Protein AF-A0A534NUF9-F1 (afdb_monomer)

Radius of gyration: 23.6 Å; Cα contacts (8 Å, |Δi|>4): 186; chains: 1; bounding box: 79×42×55 Å

pLDDT: mean 70.04, std 28.51, range [23.56, 98.0]

Sequence (213 aa):
MEDTREHKKTDGLLEGEARRRFMRAVLADLRALEQMLEAGAFERGVVRIGAEQELFLVDRAYHPAPGALKILERIDDPHFTTELGLFNLEANADPQPLVGKGLSKMEEQLALLFDKVRRTAAELDMHAVLAGILPTIGKSDLGMHRSDLPTTTIWPSSSWRRCWRQGPTRPCCSAGGSGRRRASPSSNRPATSARPGTICGIRSPASPSAAAG

Nearest PDB structures (foldseek):
  7v4k-assembly1_E  TM=6.556E-01  e=1.408E-01  Camellia sinensis
  5zlp-assemb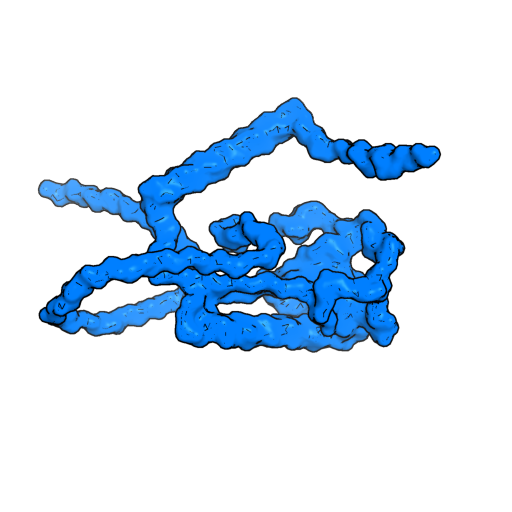ly1_D  TM=5.116E-01  e=1.242E-01  Helicobacter pylori 26695
  1v4g-assembly1_D  TM=6.080E-01  e=7.697E-01  Escherichia coli

Solvent-accessible surface area (backbone atoms only — not comparable to full-atom values): 13823 Å² total; per-residue (Å²): 134,82,75,92,57,74,87,68,75,70,94,74,73,68,54,76,67,60,32,53,52,51,52,51,51,56,54,49,54,52,51,51,50,51,51,37,57,76,69,55,33,63,81,76,96,71,61,65,45,64,52,77,47,64,33,38,31,18,36,93,84,58,37,77,29,78,45,32,66,65,44,49,71,70,63,71,50,91,46,53,47,70,49,70,46,38,23,24,38,34,41,49,46,70,73,27,48,72,54,92,62,21,66,60,53,45,51,55,48,45,52,52,52,50,52,51,49,37,55,52,27,47,79,69,68,29,41,63,43,84,53,96,68,65,89,63,66,50,76,82,71,70,39,70,84,54,40,74,61,58,77,70,71,76,64,78,59,93,81,53,78,87,63,80,93,72,78,86,89,72,92,89,77,80,86,81,80,87,78,90,73,88,85,84,89,85,84,90,80,83,88,76,84,81,79,90,83,79,79,78,71,68,61,74,79,83,76,82,77,80,85,78,135

Secondary structure (DSSP, 8-state):
---TTGGG-------HHHHHHHHHHHHHHHHHHHHHHHTT-S--S--EE--EEEEEEE-TTSPBP--HHHHHHHH--TTEEE-SSTTEEEEEPPPEESSTTHHHHHHHHHHHHHHHHHHHHHHTT-EEE--SS-TT--GGGGSGGG----TTTS---TTTTTS----SS--------------------PPPPPPS--SS-PPPPPPP-----

Structure (mmCIF, N/CA/C/O backbone):
data_AF-A0A534NUF9-F1
#
_entry.id   AF-A0A534NUF9-F1
#
loop_
_atom_site.group_PDB
_atom_site.id
_atom_site.type_symbol
_atom_site.label_atom_id
_atom_site.label_alt_id
_atom_site.label_comp_id
_atom_site.label_asym_id
_atom_site.label_entity_id
_atom_site.label_seq_id
_atom_site.pdbx_PDB_ins_code
_atom_site.Cartn_x
_atom_site.Cartn_y
_atom_site.Cartn_z
_atom_site.occupancy
_atom_site.B_iso_or_equiv
_atom_site.auth_seq_id
_atom_site.auth_comp_id
_atom_site.auth_asym_id
_atom_site.auth_atom_id
_atom_site.pdbx_PDB_model_num
ATOM 1 N N . MET A 1 1 ? 43.040 -5.708 8.051 1.00 44.47 1 MET A N 1
ATOM 2 C CA . MET A 1 1 ? 41.576 -5.892 8.081 1.00 44.47 1 MET A CA 1
ATOM 3 C C . MET A 1 1 ? 41.006 -4.489 8.127 1.00 44.47 1 MET A C 1
ATOM 5 O O . MET A 1 1 ? 41.054 -3.860 9.173 1.00 44.47 1 MET A O 1
ATOM 9 N N . GLU A 1 2 ? 40.713 -3.938 6.954 1.00 48.09 2 GLU A N 1
ATOM 10 C CA . GLU A 1 2 ? 40.340 -2.530 6.779 1.00 48.09 2 GLU A CA 1
ATOM 11 C C . GLU A 1 2 ? 38.954 -2.284 7.389 1.00 48.09 2 GLU A C 1
ATOM 13 O O . GLU A 1 2 ? 38.044 -3.096 7.219 1.00 48.09 2 GLU A O 1
ATOM 18 N N . ASP A 1 3 ? 38.822 -1.214 8.171 1.00 47.94 3 ASP A N 1
ATOM 19 C CA . ASP A 1 3 ? 37.625 -0.913 8.952 1.00 47.94 3 ASP A CA 1
ATOM 20 C C . ASP A 1 3 ? 36.472 -0.468 8.032 1.00 47.94 3 ASP A C 1
ATOM 22 O O . ASP A 1 3 ? 36.389 0.678 7.597 1.00 47.94 3 ASP A O 1
ATOM 26 N N . THR A 1 4 ? 35.541 -1.380 7.743 1.00 57.00 4 THR A N 1
ATOM 27 C CA . THR A 1 4 ? 34.275 -1.155 7.006 1.00 57.00 4 THR A CA 1
ATOM 28 C C . THR A 1 4 ? 33.285 -0.193 7.704 1.00 57.00 4 THR A C 1
ATOM 30 O O . THR A 1 4 ? 32.075 -0.261 7.494 1.00 57.00 4 THR A O 1
ATOM 33 N N . ARG A 1 5 ? 33.752 0.694 8.591 1.00 57.38 5 ARG A N 1
ATOM 34 C CA . ARG A 1 5 ? 32.923 1.681 9.308 1.00 57.38 5 ARG A CA 1
ATOM 35 C C . ARG A 1 5 ? 33.123 3.122 8.851 1.00 57.38 5 ARG A C 1
ATOM 37 O O . ARG A 1 5 ? 32.313 3.965 9.228 1.00 57.38 5 ARG A O 1
ATOM 44 N N . GLU A 1 6 ? 34.109 3.407 8.002 1.00 53.59 6 GLU A N 1
ATOM 45 C CA . GLU A 1 6 ? 34.361 4.759 7.464 1.00 53.59 6 GLU A CA 1
ATOM 46 C C . GLU A 1 6 ? 33.136 5.352 6.729 1.00 53.59 6 GLU A C 1
ATOM 48 O O . GLU A 1 6 ? 32.865 6.546 6.810 1.00 53.59 6 GLU A O 1
ATOM 53 N N . HIS A 1 7 ? 32.299 4.516 6.109 1.00 57.88 7 HIS A N 1
ATOM 54 C CA . HIS A 1 7 ? 31.074 4.928 5.398 1.00 57.88 7 HIS A CA 1
ATOM 55 C C . HIS A 1 7 ? 29.891 5.273 6.327 1.00 57.88 7 HIS A C 1
ATOM 57 O O . HIS A 1 7 ? 28.789 5.544 5.857 1.00 57.88 7 HIS A O 1
ATOM 63 N N . LYS A 1 8 ? 30.091 5.253 7.653 1.00 50.75 8 LYS A N 1
ATOM 64 C CA . LYS A 1 8 ? 29.054 5.524 8.661 1.00 50.75 8 LYS A CA 1
ATOM 65 C C . LYS A 1 8 ? 29.141 6.923 9.282 1.00 50.75 8 LYS A C 1
ATOM 67 O O . LYS A 1 8 ? 28.524 7.161 10.320 1.00 50.75 8 LYS A O 1
ATOM 72 N N . LYS A 1 9 ? 29.870 7.860 8.665 1.00 45.81 9 LYS A N 1
ATOM 73 C CA . LYS A 1 9 ? 29.708 9.291 8.964 1.00 45.81 9 LYS A CA 1
ATOM 74 C C . LYS A 1 9 ? 28.397 9.774 8.351 1.00 45.81 9 LYS A C 1
ATOM 76 O O . LYS A 1 9 ? 28.304 10.024 7.158 1.00 45.81 9 LYS A O 1
ATOM 81 N N . THR A 1 10 ? 27.360 9.842 9.176 1.00 53.72 10 THR A N 1
ATOM 82 C CA . THR A 1 10 ? 26.069 10.417 8.797 1.00 53.72 10 THR A CA 1
ATOM 83 C C . THR A 1 10 ? 26.064 11.910 9.115 1.00 53.72 10 THR A C 1
ATOM 85 O O . THR A 1 10 ? 26.024 12.272 10.291 1.00 53.72 10 THR A O 1
ATOM 88 N N . ASP A 1 11 ? 25.999 12.766 8.095 1.00 56.09 11 ASP A N 1
ATOM 89 C CA . ASP A 1 11 ? 25.845 14.233 8.208 1.00 56.09 11 ASP A CA 1
ATOM 90 C C . ASP A 1 11 ? 24.437 14.671 8.690 1.00 56.09 11 ASP A C 1
ATOM 92 O O . ASP A 1 11 ? 23.998 15.800 8.488 1.00 56.09 11 ASP A O 1
ATOM 96 N N . GLY A 1 12 ? 23.687 13.763 9.320 1.00 56.12 12 GLY A N 1
ATOM 97 C CA . GLY A 1 12 ? 22.269 13.919 9.658 1.00 56.12 12 GLY A CA 1
ATOM 98 C C . GLY A 1 12 ? 21.982 14.335 11.101 1.00 56.12 12 GLY A C 1
ATOM 99 O O . GLY A 1 12 ? 20.845 14.197 11.555 1.00 56.12 12 GLY A O 1
ATOM 100 N N . LEU A 1 13 ? 22.978 14.790 11.864 1.00 64.38 13 LEU A N 1
ATOM 101 C CA . LEU A 1 13 ? 22.732 15.260 13.225 1.00 64.38 13 LEU A CA 1
ATOM 102 C C . LEU A 1 13 ? 22.110 16.657 13.168 1.00 64.38 13 LEU A C 1
ATOM 104 O O . LEU A 1 13 ? 22.755 17.635 12.811 1.00 64.38 13 LEU A O 1
ATOM 108 N N . LEU A 1 14 ? 20.831 16.758 13.535 1.00 72.69 14 LEU A N 1
ATOM 109 C CA . LEU A 1 14 ? 20.217 18.055 13.798 1.00 72.69 14 LEU A CA 1
ATOM 110 C C . LEU A 1 14 ? 20.960 18.700 14.974 1.00 72.69 14 LEU A C 1
ATOM 112 O O . LEU A 1 14 ? 20.997 18.139 16.072 1.00 72.69 14 LEU A O 1
ATOM 116 N N . GLU A 1 15 ? 21.518 19.887 14.760 1.00 83.38 15 GLU A N 1
ATOM 117 C CA . GLU A 1 15 ? 22.260 20.632 15.778 1.00 83.38 15 GLU A CA 1
ATOM 118 C C . GLU A 1 15 ? 21.530 21.911 16.207 1.00 83.38 15 GLU A C 1
ATOM 120 O O . GLU A 1 15 ? 20.552 22.351 15.593 1.00 83.38 15 GLU A O 1
ATOM 125 N N . GLY A 1 16 ? 21.981 22.489 17.323 1.00 86.69 16 GLY A N 1
ATOM 126 C CA . GLY A 1 16 ? 21.571 23.815 17.779 1.00 86.69 16 GLY A CA 1
ATOM 127 C C . GLY A 1 16 ? 20.055 24.033 17.831 1.00 86.69 16 GLY A C 1
ATOM 128 O O . GLY A 1 16 ? 19.323 23.357 18.559 1.00 86.69 16 GLY A O 1
ATOM 129 N N . GLU A 1 17 ? 19.581 25.039 17.098 1.00 88.25 17 GLU A N 1
ATOM 130 C CA . GLU A 1 17 ? 18.174 25.441 17.084 1.00 88.25 17 GLU A CA 1
ATOM 131 C C . GLU A 1 17 ? 17.261 24.396 16.431 1.00 88.25 17 GLU A C 1
ATOM 133 O O . GLU A 1 17 ? 16.184 24.115 16.965 1.00 88.25 17 GLU A O 1
ATOM 138 N N . ALA A 1 18 ? 17.704 23.772 15.335 1.00 87.12 18 ALA A N 1
ATOM 139 C CA . ALA A 1 18 ? 16.939 22.749 14.629 1.00 87.12 18 ALA A CA 1
ATOM 140 C C . ALA A 1 18 ? 16.652 21.554 15.548 1.00 87.12 18 ALA A C 1
ATOM 142 O O . ALA A 1 18 ? 15.505 21.107 15.643 1.00 87.12 18 ALA A O 1
ATOM 143 N N . ARG A 1 19 ? 17.658 21.122 16.322 1.00 88.44 19 ARG A N 1
ATOM 144 C CA . ARG A 1 19 ? 17.488 20.087 17.351 1.00 88.44 19 ARG A CA 1
ATOM 145 C C . ARG A 1 19 ? 16.486 20.502 18.417 1.00 88.44 19 ARG A C 1
ATOM 147 O O . ARG A 1 19 ? 15.597 19.730 18.759 1.00 88.44 19 ARG A O 1
ATOM 154 N N . ARG A 1 20 ? 16.599 21.726 18.943 1.00 89.12 20 ARG A N 1
ATOM 155 C CA . ARG A 1 20 ? 15.672 22.231 19.970 1.00 89.12 20 ARG A CA 1
ATOM 156 C C . ARG A 1 20 ? 14.235 22.296 19.454 1.00 89.12 20 ARG A C 1
ATOM 158 O O . ARG A 1 20 ? 13.319 21.935 20.187 1.00 89.12 20 ARG A O 1
ATOM 165 N N . ARG A 1 21 ? 14.025 22.731 18.208 1.00 92.12 21 ARG A N 1
ATOM 166 C CA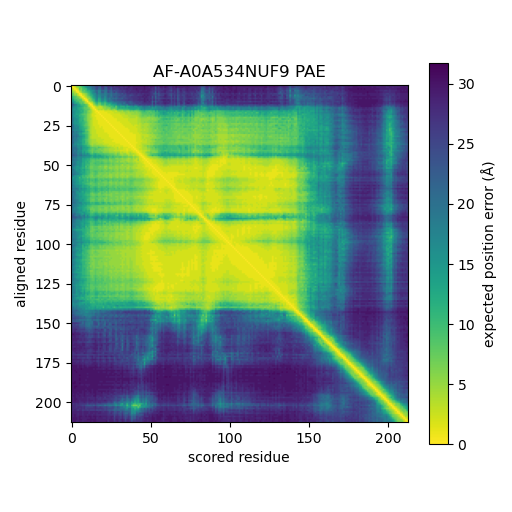 . ARG A 1 21 ? 12.700 22.772 17.572 1.00 92.12 21 ARG A CA 1
ATOM 167 C C . ARG A 1 21 ? 12.119 21.371 17.404 1.00 92.12 21 ARG A C 1
ATOM 169 O O . ARG A 1 21 ? 10.973 21.164 17.787 1.00 92.12 21 ARG A O 1
ATOM 176 N N . PHE A 1 22 ? 12.918 20.425 16.910 1.00 90.00 22 PHE A N 1
ATOM 177 C CA . PHE A 1 22 ? 12.524 19.021 16.799 1.00 90.00 22 PHE A CA 1
ATOM 178 C C . PHE A 1 22 ? 12.118 18.443 18.161 1.00 90.00 22 PHE A C 1
ATOM 180 O O . PHE A 1 22 ? 11.016 17.928 18.309 1.00 90.00 22 PHE A O 1
ATOM 187 N N . MET A 1 23 ? 12.952 18.626 19.188 1.00 93.25 23 MET A N 1
ATOM 188 C CA . MET A 1 23 ? 12.653 18.142 20.538 1.00 93.25 23 MET A CA 1
ATOM 189 C C . MET A 1 23 ? 11.378 18.762 21.120 1.00 93.25 23 MET A C 1
ATOM 191 O O . MET A 1 23 ? 10.607 18.065 21.773 1.00 93.25 23 MET A O 1
ATOM 195 N N . ARG A 1 24 ? 11.119 20.055 20.875 1.00 93.56 24 ARG A N 1
ATOM 196 C CA . ARG A 1 24 ? 9.862 20.695 21.296 1.00 93.56 24 ARG A CA 1
ATOM 197 C C . ARG A 1 24 ? 8.643 20.081 20.611 1.00 93.56 24 ARG A C 1
ATOM 199 O O . ARG A 1 24 ? 7.649 19.870 21.293 1.00 93.56 24 ARG A O 1
ATOM 206 N N . ALA A 1 25 ? 8.722 19.796 19.311 1.00 94.81 25 ALA A N 1
ATOM 207 C CA . ALA A 1 25 ? 7.634 19.150 18.577 1.00 94.81 25 ALA A CA 1
ATOM 208 C C . ALA A 1 25 ? 7.346 17.749 19.137 1.00 94.81 25 ALA A C 1
ATOM 210 O O . ALA A 1 25 ? 6.212 17.465 19.500 1.00 94.81 25 ALA A O 1
ATOM 211 N N . VAL A 1 26 ? 8.389 16.937 19.352 1.00 95.81 26 VAL A N 1
ATOM 212 C CA . VAL A 1 26 ? 8.252 15.601 19.959 1.00 95.81 26 VAL A CA 1
ATOM 213 C C . VAL A 1 26 ? 7.586 15.672 21.336 1.00 95.81 26 VAL A C 1
ATOM 215 O O . VAL A 1 26 ? 6.668 14.910 21.626 1.00 95.81 26 VAL A O 1
ATOM 218 N N . LEU A 1 27 ? 8.013 16.600 22.199 1.00 96.50 27 LEU A N 1
ATOM 219 C CA . LEU A 1 27 ? 7.405 16.765 23.524 1.00 96.50 27 LEU A CA 1
ATOM 220 C C . LEU A 1 27 ? 5.953 17.255 23.450 1.00 96.50 27 LEU A C 1
ATOM 222 O O . LEU A 1 27 ? 5.143 16.878 24.296 1.00 96.50 27 LEU A O 1
ATOM 226 N N . ALA A 1 28 ? 5.615 18.090 22.466 1.00 95.81 28 ALA A N 1
ATOM 227 C CA . ALA A 1 28 ? 4.242 18.525 22.240 1.00 95.81 28 ALA A CA 1
ATOM 228 C C . ALA A 1 28 ? 3.349 17.353 21.804 1.00 95.81 28 ALA A C 1
ATOM 230 O O . ALA A 1 28 ? 2.259 17.197 22.352 1.00 95.81 28 ALA A O 1
ATOM 231 N N . ASP A 1 29 ? 3.837 16.493 20.907 1.00 96.12 29 ASP A N 1
ATOM 232 C CA . ASP A 1 29 ? 3.115 15.299 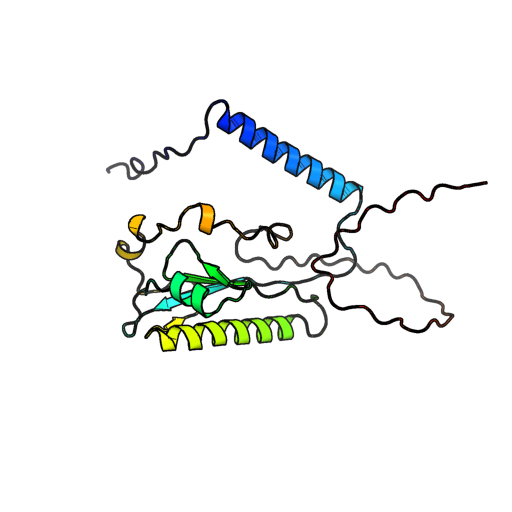20.457 1.00 96.12 29 ASP A CA 1
ATOM 233 C C . ASP A 1 29 ? 2.860 14.323 21.614 1.00 96.12 29 ASP A C 1
ATOM 235 O O . ASP A 1 29 ? 1.757 13.792 21.749 1.00 96.12 29 ASP A O 1
ATOM 239 N N . LEU A 1 30 ? 3.842 14.136 22.504 1.00 96.94 30 LEU A N 1
ATOM 240 C CA . LEU A 1 30 ? 3.681 13.297 23.697 1.00 96.94 30 LEU A CA 1
ATOM 241 C C . LEU A 1 30 ? 2.629 13.851 24.665 1.00 96.94 30 LEU A C 1
ATOM 243 O O . LEU A 1 30 ? 1.805 13.090 25.166 1.00 96.94 30 LEU A O 1
ATOM 247 N N . ARG A 1 31 ? 2.612 15.168 24.893 1.00 96.44 31 ARG A N 1
ATOM 248 C CA . ARG A 1 31 ? 1.587 15.811 25.734 1.00 96.44 31 ARG A CA 1
ATOM 249 C C . ARG A 1 31 ? 0.195 15.695 25.121 1.00 96.44 31 ARG A C 1
ATOM 251 O O . ARG A 1 31 ? -0.770 15.454 25.837 1.00 96.44 31 ARG A O 1
ATOM 258 N N . ALA A 1 32 ? 0.081 15.846 23.803 1.00 95.94 32 ALA A N 1
ATOM 259 C CA . ALA A 1 32 ? -1.185 15.644 23.107 1.00 95.94 32 ALA A CA 1
ATOM 260 C C . ALA A 1 32 ? -1.669 14.191 23.244 1.00 95.94 32 ALA A C 1
ATOM 262 O O . ALA A 1 32 ? -2.852 13.957 23.490 1.00 95.94 32 ALA A O 1
ATOM 263 N N . LEU A 1 33 ? -0.759 13.216 23.138 1.00 95.81 33 LEU A N 1
ATOM 264 C CA . LEU A 1 33 ? -1.077 11.804 23.345 1.00 95.81 33 LEU A CA 1
ATOM 265 C C . LEU A 1 33 ? -1.558 11.528 24.777 1.00 95.81 33 LEU A C 1
ATOM 267 O O . LEU A 1 33 ? -2.577 10.862 24.947 1.00 95.81 33 LEU A O 1
ATOM 271 N N . GLU A 1 34 ? -0.871 12.063 25.787 1.00 96.62 34 GLU A N 1
ATOM 272 C CA . GLU A 1 34 ? -1.266 11.962 27.200 1.00 96.62 34 GLU A CA 1
ATOM 273 C C . GLU A 1 34 ? -2.683 12.507 27.425 1.00 96.62 34 GLU A C 1
ATOM 275 O O . GLU A 1 34 ? -3.553 11.787 27.915 1.00 96.62 34 GLU A O 1
ATOM 280 N N . GLN A 1 35 ? -2.970 13.715 26.932 1.00 96.62 35 GLN A N 1
ATOM 281 C CA . GLN A 1 35 ? -4.306 14.316 27.016 1.00 96.62 35 GLN A CA 1
ATOM 282 C C . GLN A 1 35 ? -5.380 13.469 26.321 1.00 96.62 35 GLN A C 1
ATOM 284 O O . GLN A 1 35 ? -6.490 13.325 26.830 1.00 96.62 35 GLN A O 1
ATOM 289 N N . MET A 1 36 ? -5.074 12.884 25.158 1.00 95.62 36 MET A N 1
ATOM 290 C CA . MET A 1 36 ? -6.007 12.005 24.447 1.00 95.62 36 MET A CA 1
ATOM 291 C C . MET A 1 36 ? -6.299 10.713 25.222 1.00 95.62 36 MET A C 1
ATOM 293 O O . MET A 1 36 ? -7.427 10.211 25.165 1.00 95.62 36 MET A O 1
ATOM 297 N N . LEU A 1 37 ? -5.307 10.170 25.935 1.00 94.44 37 LEU A N 1
ATOM 298 C CA . LEU A 1 37 ? -5.477 8.996 26.792 1.00 94.44 37 LEU A CA 1
ATOM 299 C C . LEU A 1 37 ? -6.352 9.326 28.005 1.00 94.44 37 LEU A C 1
ATOM 301 O O . LEU A 1 37 ? -7.330 8.618 28.247 1.00 94.44 37 LEU A O 1
ATOM 305 N N . GLU A 1 38 ? -6.058 10.422 28.708 1.00 95.19 38 GLU A N 1
ATOM 306 C CA . GLU A 1 38 ? -6.825 10.885 29.873 1.00 95.19 38 GLU A CA 1
ATOM 307 C C . GLU A 1 38 ? -8.274 11.233 29.514 1.00 95.19 38 GLU A C 1
ATOM 309 O O . GLU A 1 38 ? -9.210 10.827 30.202 1.00 95.19 38 GLU A O 1
ATOM 314 N N . ALA A 1 39 ? -8.482 11.910 28.381 1.00 94.88 39 ALA A N 1
ATOM 315 C CA . ALA A 1 39 ? -9.812 12.234 27.868 1.00 94.88 39 ALA A CA 1
ATOM 316 C C . ALA A 1 39 ? -10.563 11.008 27.317 1.00 94.88 39 ALA A C 1
ATOM 318 O O . ALA A 1 39 ? -11.720 11.115 26.901 1.00 94.88 39 ALA A O 1
ATOM 319 N N . GLY A 1 40 ? -9.916 9.839 27.259 1.00 90.88 40 GLY A N 1
ATOM 320 C CA . GLY A 1 40 ? -10.491 8.631 26.686 1.00 90.88 40 GLY A CA 1
ATOM 321 C C . GLY A 1 40 ? -10.916 8.819 25.229 1.00 90.88 40 GLY A C 1
ATOM 322 O O . GLY A 1 40 ? -11.925 8.232 24.827 1.00 90.88 40 GLY A O 1
ATOM 323 N N . ALA A 1 41 ? -10.170 9.622 24.462 1.00 90.88 41 ALA A N 1
ATOM 324 C CA . ALA A 1 41 ? -10.491 10.030 23.094 1.00 90.88 41 ALA A CA 1
ATOM 325 C C . ALA A 1 41 ? -10.430 8.874 22.077 1.00 90.88 41 ALA A C 1
ATOM 327 O O . ALA A 1 41 ? -10.968 8.991 20.975 1.00 90.88 41 ALA A O 1
ATOM 328 N N . PHE A 1 42 ? -9.799 7.757 22.452 1.00 87.75 42 PHE A N 1
ATOM 329 C CA . PHE A 1 42 ? -9.722 6.539 21.652 1.00 87.75 42 PHE A CA 1
ATOM 330 C C . PHE A 1 42 ? -10.988 5.687 21.783 1.00 87.75 42 PHE A C 1
ATOM 332 O O . PHE A 1 42 ? -11.517 5.477 22.881 1.00 87.75 42 PHE A O 1
ATOM 339 N N . GLU A 1 43 ? -11.450 5.161 20.650 1.00 85.50 43 GLU A N 1
ATOM 340 C CA . GLU A 1 43 ? -12.565 4.221 20.585 1.00 85.50 43 GLU A CA 1
ATOM 341 C C . GLU A 1 43 ? -12.271 2.955 21.408 1.00 85.50 43 GLU A C 1
ATOM 343 O O . GLU A 1 43 ? -11.142 2.468 21.471 1.00 85.50 43 GLU A O 1
ATOM 348 N N . ARG A 1 44 ? -13.305 2.418 22.061 1.00 86.56 44 ARG A N 1
ATOM 349 C CA . ARG A 1 44 ? -13.231 1.213 22.895 1.00 86.56 44 ARG A CA 1
ATOM 350 C C . ARG A 1 44 ? -14.283 0.208 22.440 1.00 86.56 44 ARG A C 1
ATOM 352 O O . ARG A 1 44 ? -15.360 0.597 22.003 1.00 86.56 44 ARG A O 1
ATOM 359 N N . GLY A 1 45 ? -13.982 -1.081 22.589 1.00 86.94 45 GLY A N 1
ATOM 360 C CA . GLY A 1 45 ? -14.933 -2.176 22.352 1.00 86.94 45 GLY A CA 1
ATOM 361 C C . GLY A 1 45 ? -14.968 -2.734 20.927 1.00 86.94 45 GLY A C 1
ATOM 362 O O . GLY A 1 45 ? -15.595 -3.768 20.717 1.00 86.94 45 GLY A O 1
ATOM 363 N N . VAL A 1 46 ? -14.269 -2.118 19.969 1.00 87.44 46 VAL A N 1
ATOM 364 C CA . VAL A 1 46 ? -14.115 -2.651 18.608 1.00 87.44 46 VAL A CA 1
ATOM 365 C C . VAL A 1 46 ? -12.632 -2.779 18.288 1.00 87.44 46 VAL A C 1
ATOM 367 O O . VAL A 1 46 ? -11.915 -1.783 18.231 1.00 87.44 46 VAL A O 1
ATOM 370 N N . VAL A 1 47 ? -12.177 -4.010 18.071 1.00 91.75 47 VAL A N 1
ATOM 371 C CA . VAL A 1 47 ? -10.831 -4.282 17.556 1.00 91.75 47 VAL A CA 1
ATOM 372 C C . VAL A 1 47 ? -10.903 -4.247 16.035 1.00 91.75 47 VAL A C 1
ATOM 374 O O . VAL A 1 47 ? -11.803 -4.851 15.450 1.00 91.75 47 VAL A O 1
ATOM 377 N N . ARG A 1 48 ? -9.981 -3.531 15.392 1.00 93.19 48 ARG A N 1
ATOM 378 C CA . ARG A 1 48 ? -9.830 -3.502 13.933 1.00 93.19 48 ARG A CA 1
ATOM 379 C C . ARG A 1 48 ? -8.451 -4.012 13.539 1.00 93.19 48 ARG A C 1
ATOM 381 O O . ARG A 1 48 ? -7.518 -3.942 14.333 1.00 93.19 48 ARG A O 1
ATOM 388 N N . ILE A 1 49 ? -8.353 -4.508 12.317 1.00 91.69 49 ILE A N 1
ATOM 389 C CA . ILE A 1 49 ? -7.127 -4.926 11.652 1.00 91.69 49 ILE A CA 1
ATOM 390 C C . ILE A 1 49 ? -7.023 -4.181 10.321 1.00 91.69 49 ILE A C 1
ATOM 392 O O . ILE A 1 49 ? -8.020 -4.035 9.622 1.00 91.69 49 ILE A O 1
ATOM 396 N N . GLY A 1 50 ? -5.833 -3.693 10.001 1.00 91.44 50 GLY A N 1
ATOM 397 C CA . GLY A 1 50 ? -5.467 -3.196 8.677 1.00 91.44 50 GLY A CA 1
ATOM 398 C C . GLY A 1 50 ? -4.226 -3.941 8.195 1.00 91.44 50 GLY A C 1
ATOM 399 O O . GLY A 1 50 ? -3.575 -4.628 8.989 1.00 91.44 50 GLY A O 1
ATOM 400 N N . ALA A 1 51 ? -3.916 -3.814 6.910 1.00 93.19 51 ALA A N 1
ATOM 401 C CA . ALA A 1 51 ? -2.732 -4.412 6.313 1.00 93.19 51 ALA A CA 1
ATOM 402 C C . ALA A 1 51 ? -2.118 -3.466 5.282 1.00 93.19 51 ALA A C 1
ATOM 404 O O . ALA A 1 51 ? -2.833 -2.838 4.503 1.00 93.19 51 ALA A O 1
ATOM 405 N N . GLU A 1 52 ? -0.794 -3.428 5.277 1.00 94.81 52 GLU A N 1
ATOM 406 C CA . GLU A 1 52 ? 0.033 -2.802 4.251 1.00 94.81 52 GLU A CA 1
ATOM 407 C C . GLU A 1 52 ? 0.643 -3.935 3.416 1.00 94.81 52 GLU A C 1
ATOM 409 O O . GLU A 1 52 ? 1.133 -4.926 3.968 1.00 94.81 52 GLU A O 1
ATOM 414 N N . GLN A 1 53 ? 0.563 -3.829 2.091 1.00 94.75 53 GLN A N 1
ATOM 415 C CA . GLN A 1 53 ? 1.116 -4.807 1.160 1.00 94.75 53 GLN A CA 1
ATOM 416 C C . GLN A 1 53 ? 2.093 -4.122 0.212 1.00 94.75 53 GLN A C 1
ATOM 418 O O . GLN A 1 53 ? 1.696 -3.388 -0.692 1.00 94.75 53 GLN A O 1
ATOM 423 N N . GLU A 1 54 ? 3.373 -4.425 0.390 1.00 94.25 54 GLU A N 1
ATOM 424 C CA . GLU A 1 54 ? 4.423 -4.020 -0.537 1.00 94.25 54 GLU A CA 1
ATOM 425 C C . GLU A 1 54 ? 4.468 -4.946 -1.758 1.00 94.25 54 GLU A C 1
ATOM 427 O O . GLU A 1 54 ? 4.210 -6.155 -1.666 1.00 94.25 54 GLU A O 1
ATOM 432 N N . LEU A 1 55 ? 4.813 -4.369 -2.908 1.00 94.06 55 LEU A N 1
ATOM 433 C CA . LEU A 1 55 ? 4.999 -5.074 -4.171 1.00 94.06 55 LEU A CA 1
ATOM 434 C C . LEU A 1 55 ? 6.129 -4.450 -4.993 1.00 94.06 55 LEU A C 1
ATOM 436 O O . LEU A 1 55 ? 6.422 -3.258 -4.890 1.00 94.06 55 LEU A O 1
ATOM 440 N N . PHE A 1 56 ? 6.720 -5.262 -5.863 1.00 94.75 56 PHE A N 1
ATOM 441 C CA . PHE A 1 56 ? 7.762 -4.850 -6.795 1.00 94.75 56 PHE A CA 1
ATOM 442 C C . PHE A 1 56 ? 7.215 -4.740 -8.214 1.00 94.75 56 PHE A C 1
ATOM 444 O O . PHE A 1 56 ? 6.385 -5.542 -8.646 1.00 94.75 56 PHE A O 1
ATOM 451 N N . LEU A 1 57 ? 7.734 -3.769 -8.950 1.00 95.38 57 LEU A N 1
ATOM 452 C CA . LEU A 1 57 ? 7.563 -3.616 -10.381 1.00 95.38 57 LEU A CA 1
ATOM 453 C C . LEU A 1 57 ? 8.792 -4.172 -11.077 1.00 95.38 57 LEU A C 1
ATOM 455 O O . LEU A 1 57 ? 9.927 -3.824 -10.739 1.00 95.38 57 LEU A O 1
ATOM 459 N N . VAL A 1 58 ? 8.559 -5.031 -12.058 1.00 96.00 58 VAL A N 1
ATOM 460 C CA . VAL A 1 58 ? 9.620 -5.670 -12.825 1.00 96.00 58 VAL A CA 1
ATOM 461 C C . VAL A 1 58 ? 9.368 -5.574 -14.319 1.00 96.00 58 VAL A C 1
ATOM 463 O O . VAL A 1 58 ? 8.226 -5.458 -14.765 1.00 96.00 58 VAL A O 1
ATOM 466 N N . ASP A 1 59 ? 10.444 -5.614 -15.094 1.00 95.31 59 ASP A N 1
ATOM 467 C CA . ASP A 1 59 ? 10.374 -5.717 -16.548 1.00 95.31 59 ASP A CA 1
ATOM 468 C C . ASP A 1 59 ? 10.128 -7.171 -17.001 1.00 95.31 59 ASP A C 1
ATOM 470 O O . ASP A 1 59 ? 9.972 -8.094 -16.196 1.00 95.31 59 ASP A O 1
ATOM 474 N N . ARG A 1 60 ? 10.106 -7.399 -18.319 1.00 94.25 60 ARG A N 1
ATOM 475 C CA . ARG A 1 60 ? 9.919 -8.738 -18.913 1.00 94.25 60 ARG A CA 1
ATOM 476 C C . ARG A 1 60 ? 11.037 -9.732 -18.570 1.00 94.25 60 ARG A C 1
ATOM 478 O O . ARG A 1 60 ? 10.834 -10.934 -18.708 1.00 94.25 60 ARG A O 1
ATOM 485 N N . ALA A 1 61 ? 12.206 -9.247 -18.157 1.00 94.19 61 ALA A N 1
ATOM 486 C CA . ALA A 1 61 ? 13.333 -10.055 -17.707 1.00 94.19 61 ALA A CA 1
ATOM 487 C C . ALA A 1 61 ? 13.376 -10.193 -16.171 1.00 94.19 61 ALA A C 1
ATOM 489 O O . ALA A 1 61 ? 14.349 -10.717 -15.633 1.00 94.19 61 ALA A O 1
ATOM 490 N N . TYR A 1 62 ? 12.314 -9.766 -15.475 1.00 93.94 62 TYR A N 1
ATOM 491 C CA . TYR A 1 62 ? 12.176 -9.767 -14.021 1.00 93.94 62 TYR A CA 1
ATOM 492 C C . TYR A 1 62 ? 13.186 -8.877 -13.278 1.00 93.94 62 TYR A C 1
ATOM 494 O O . TYR A 1 62 ? 13.386 -9.064 -12.078 1.00 93.94 62 TYR A O 1
ATOM 502 N N . HIS A 1 63 ? 13.798 -7.887 -13.934 1.00 93.31 63 HIS A N 1
ATOM 503 C CA . HIS A 1 63 ? 14.643 -6.896 -13.257 1.00 93.31 63 HIS A CA 1
ATOM 504 C C . HIS A 1 63 ? 13.803 -5.750 -12.674 1.00 93.31 63 HIS A C 1
ATOM 506 O O . HIS A 1 63 ? 12.727 -5.467 -13.206 1.00 93.31 63 HIS A O 1
ATOM 512 N N . PRO A 1 64 ? 14.274 -5.056 -11.616 1.00 92.75 64 PRO A N 1
ATOM 513 C CA . PRO A 1 64 ? 13.554 -3.927 -11.026 1.00 92.75 64 PRO A CA 1
ATOM 514 C C . PRO A 1 64 ? 13.272 -2.807 -12.045 1.00 92.75 64 PRO A C 1
ATOM 516 O O . PRO A 1 64 ? 14.193 -2.168 -12.570 1.00 92.75 64 PRO A O 1
ATOM 519 N N . ALA A 1 65 ? 11.992 -2.518 -12.281 1.00 92.81 65 ALA A N 1
ATOM 520 C CA . ALA A 1 65 ? 11.543 -1.517 -13.245 1.00 92.81 65 ALA A CA 1
ATOM 521 C C . ALA A 1 65 ? 11.106 -0.218 -12.537 1.00 92.81 65 ALA A C 1
ATOM 523 O O . ALA A 1 65 ? 10.153 -0.244 -11.756 1.00 92.81 65 ALA A O 1
ATOM 524 N N . PRO A 1 66 ? 11.759 0.936 -12.791 1.00 89.12 66 PRO A N 1
ATOM 525 C CA . PRO A 1 66 ? 11.464 2.191 -12.100 1.00 89.12 66 PRO A CA 1
ATOM 526 C C . PRO A 1 66 ? 10.192 2.864 -12.655 1.00 89.12 66 PRO A C 1
ATOM 528 O O . PRO A 1 66 ? 10.255 3.839 -13.405 1.00 89.12 66 PRO A O 1
ATOM 531 N N . GLY A 1 67 ? 9.028 2.305 -12.322 1.00 90.31 67 GLY A N 1
ATOM 532 C CA . GLY A 1 67 ? 7.717 2.728 -12.821 1.00 90.31 67 GLY A CA 1
ATOM 533 C C . GLY A 1 67 ? 6.725 3.212 -11.763 1.00 90.31 67 GLY A C 1
ATOM 534 O O . GLY A 1 67 ? 5.602 3.551 -12.130 1.00 90.31 67 GLY A O 1
ATOM 535 N N . ALA A 1 68 ? 7.107 3.263 -10.482 1.00 91.00 68 ALA A N 1
ATOM 536 C CA . ALA A 1 68 ? 6.191 3.516 -9.366 1.00 91.00 68 ALA A CA 1
ATOM 537 C C . ALA A 1 68 ? 5.389 4.816 -9.539 1.00 91.00 68 ALA A C 1
ATOM 539 O O . ALA A 1 68 ? 4.164 4.793 -9.488 1.00 91.00 68 ALA A O 1
ATOM 540 N N . LEU A 1 69 ? 6.060 5.931 -9.846 1.00 91.19 69 LEU A N 1
ATOM 541 C CA . LEU A 1 69 ? 5.400 7.231 -10.031 1.00 91.19 69 LEU A CA 1
ATOM 542 C C . LEU A 1 69 ? 4.404 7.241 -11.195 1.00 91.19 69 LEU A C 1
ATOM 544 O O . LEU A 1 69 ? 3.303 7.762 -11.050 1.00 91.19 69 LEU A O 1
ATOM 548 N N . LYS A 1 70 ? 4.765 6.623 -12.327 1.00 92.25 70 LYS A N 1
ATOM 549 C CA . LYS A 1 70 ? 3.886 6.530 -13.503 1.00 92.25 70 LYS A CA 1
ATOM 550 C C . LYS A 1 70 ? 2.642 5.699 -13.202 1.00 92.25 70 LYS A C 1
ATOM 552 O O . LYS A 1 70 ? 1.556 6.016 -13.674 1.00 92.25 70 LYS A O 1
ATOM 557 N N . ILE A 1 71 ? 2.806 4.629 -12.422 1.00 94.00 71 ILE A N 1
ATOM 558 C CA . ILE A 1 71 ? 1.680 3.811 -11.978 1.00 94.00 71 ILE A CA 1
ATOM 559 C C . ILE A 1 71 ? 0.784 4.603 -11.027 1.00 94.00 71 ILE A C 1
ATOM 561 O O . ILE A 1 71 ? -0.424 4.585 -11.223 1.00 94.00 71 ILE A O 1
ATOM 565 N N . LEU A 1 72 ? 1.340 5.316 -10.043 1.00 92.62 72 LEU A N 1
ATOM 566 C CA . LEU A 1 72 ? 0.538 6.111 -9.107 1.00 92.62 72 LEU A CA 1
ATOM 567 C C . LEU A 1 72 ? -0.260 7.211 -9.801 1.00 92.62 72 LEU A C 1
ATOM 569 O O . LEU A 1 72 ? -1.446 7.355 -9.525 1.00 92.62 72 LEU A O 1
ATOM 573 N N . GLU A 1 73 ? 0.367 7.938 -10.727 1.00 92.69 73 GLU A N 1
ATOM 574 C CA . GLU A 1 73 ? -0.300 8.976 -11.520 1.00 92.69 73 GLU A CA 1
ATOM 575 C C . GLU A 1 73 ? -1.484 8.410 -12.315 1.00 92.69 73 GLU A C 1
ATOM 577 O O . GLU A 1 73 ? -2.503 9.074 -12.482 1.00 92.69 73 GLU A O 1
ATOM 582 N N . ARG A 1 74 ? -1.369 7.166 -12.790 1.00 94.69 74 ARG A N 1
ATOM 583 C CA . ARG A 1 74 ? -2.397 6.525 -13.614 1.00 94.69 74 ARG A CA 1
ATOM 584 C C . ARG A 1 74 ? -3.476 5.805 -12.810 1.00 94.69 74 ARG A C 1
ATOM 586 O O . ARG A 1 74 ? -4.613 5.736 -13.267 1.00 94.69 74 ARG A O 1
ATOM 593 N N . ILE A 1 75 ? -3.124 5.251 -11.651 1.00 94.12 75 ILE A N 1
ATOM 594 C CA . ILE A 1 75 ? -4.075 4.615 -10.737 1.00 94.12 75 ILE A CA 1
ATOM 595 C C . ILE A 1 75 ? -4.947 5.668 -10.042 1.00 94.12 75 ILE A C 1
ATOM 597 O O . ILE A 1 75 ? -6.135 5.405 -9.866 1.00 94.12 75 ILE A O 1
ATOM 601 N N . ASP A 1 76 ? -4.363 6.811 -9.654 1.00 92.25 76 ASP A N 1
ATOM 602 C CA . ASP A 1 76 ? -5.031 7.917 -8.944 1.00 92.25 76 ASP A CA 1
ATOM 603 C C . ASP A 1 76 ? -5.932 7.431 -7.791 1.00 92.25 76 ASP A C 1
ATOM 605 O O . ASP A 1 76 ? -7.124 7.725 -7.700 1.00 92.25 76 ASP A O 1
ATOM 609 N N . ASP A 1 77 ? -5.361 6.594 -6.922 1.00 92.00 77 ASP A N 1
ATOM 610 C CA . ASP A 1 77 ? -6.065 5.980 -5.800 1.00 92.00 77 ASP A CA 1
ATOM 611 C C . ASP A 1 77 ? -5.258 6.202 -4.510 1.00 92.00 77 ASP A C 1
ATOM 613 O O . ASP A 1 77 ? -4.090 5.802 -4.439 1.00 92.00 77 ASP A O 1
ATOM 617 N N . PRO A 1 78 ? -5.856 6.816 -3.470 1.00 92.81 78 PRO A N 1
ATOM 618 C CA . PRO A 1 78 ? -5.160 7.165 -2.233 1.00 92.81 78 PRO A CA 1
ATOM 619 C C . PRO A 1 78 ? -4.704 5.958 -1.403 1.00 92.81 78 PRO A C 1
ATOM 621 O O . PRO A 1 78 ? -3.988 6.149 -0.422 1.00 92.81 78 PRO A O 1
ATOM 624 N N . HIS A 1 79 ? -5.111 4.733 -1.752 1.00 94.25 79 HIS A N 1
ATOM 625 C CA . HIS A 1 79 ? -4.611 3.524 -1.097 1.00 94.25 79 HIS A CA 1
ATOM 626 C C . HIS A 1 79 ? -3.162 3.193 -1.477 1.00 94.25 79 HIS A C 1
ATOM 628 O O . HIS A 1 79 ? -2.577 2.312 -0.851 1.00 94.25 79 HIS A O 1
ATOM 634 N N . PHE A 1 80 ? -2.575 3.856 -2.479 1.00 93.94 80 PHE A N 1
ATOM 635 C CA . PHE A 1 80 ? -1.207 3.579 -2.909 1.00 93.94 80 PHE A CA 1
ATOM 636 C C . PHE A 1 80 ? -0.240 4.707 -2.566 1.00 93.94 80 PHE A C 1
ATOM 638 O O . PHE A 1 80 ? -0.550 5.889 -2.704 1.00 93.94 80 PHE A O 1
ATOM 645 N N . THR A 1 81 ? 0.974 4.325 -2.182 1.00 86.75 81 THR A N 1
ATOM 646 C CA . THR A 1 81 ? 2.099 5.243 -1.986 1.00 86.75 81 THR A CA 1
ATOM 647 C C . THR A 1 81 ? 3.362 4.689 -2.644 1.00 86.75 81 THR A C 1
ATOM 649 O O . THR A 1 81 ? 3.477 3.487 -2.900 1.00 86.75 81 THR A O 1
ATOM 652 N N . THR A 1 82 ? 4.307 5.577 -2.963 1.00 81.00 82 THR A N 1
ATOM 653 C CA . THR A 1 82 ? 5.656 5.165 -3.367 1.00 81.00 82 THR A CA 1
ATOM 654 C C . THR A 1 82 ? 6.475 4.808 -2.147 1.00 81.00 82 THR A C 1
ATOM 656 O O . THR A 1 82 ? 6.375 5.481 -1.120 1.00 81.00 82 THR A O 1
ATOM 659 N N . GLU A 1 83 ? 7.398 3.881 -2.340 1.00 75.19 83 GLU A N 1
ATOM 660 C CA . GLU A 1 83 ? 8.486 3.623 -1.412 1.00 75.19 83 GLU A CA 1
ATOM 661 C C . GLU A 1 83 ? 9.814 4.216 -1.914 1.00 75.19 83 GLU A C 1
ATOM 663 O O . GLU A 1 83 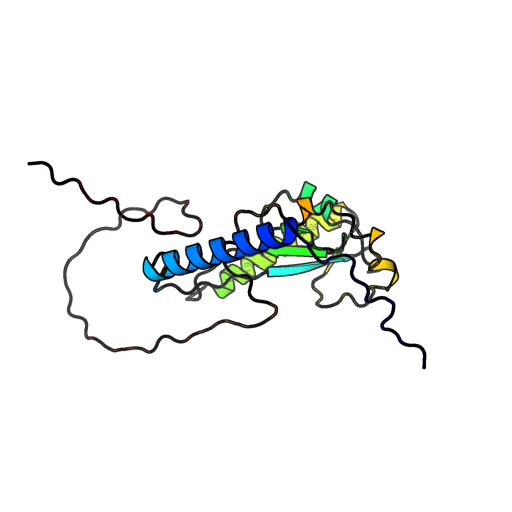? 9.884 4.845 -2.972 1.00 75.19 83 GLU A O 1
ATOM 668 N N . LEU A 1 84 ? 10.886 4.049 -1.132 1.00 69.75 84 LEU A N 1
ATOM 669 C CA . LEU A 1 84 ? 12.218 4.585 -1.457 1.00 69.75 84 LEU A CA 1
ATOM 670 C C . LEU A 1 84 ? 12.764 4.105 -2.814 1.00 69.75 84 LEU A C 1
ATOM 672 O O . LEU A 1 84 ? 13.543 4.820 -3.446 1.00 69.75 84 LEU A O 1
ATOM 676 N N . GLY A 1 85 ? 12.400 2.903 -3.262 1.00 65.12 85 GLY A N 1
ATOM 677 C CA . GLY A 1 85 ? 12.734 2.419 -4.594 1.00 65.12 85 GLY A CA 1
ATOM 678 C C . GLY A 1 85 ? 11.690 2.904 -5.595 1.00 65.12 85 GLY A C 1
ATOM 679 O O . GLY A 1 85 ? 10.508 2.607 -5.485 1.00 65.12 85 GLY A O 1
ATOM 680 N N . LEU A 1 86 ? 12.091 3.569 -6.676 1.00 83.25 86 LEU A N 1
ATOM 681 C CA . LEU A 1 86 ? 11.140 3.924 -7.747 1.00 83.25 86 LEU A CA 1
ATOM 682 C C . LEU A 1 86 ? 10.514 2.704 -8.465 1.00 83.25 86 LEU A C 1
ATOM 684 O O . LEU A 1 86 ? 9.768 2.866 -9.430 1.00 83.25 86 LEU A O 1
ATOM 688 N N . PHE A 1 87 ? 10.829 1.488 -8.020 1.00 87.38 87 PHE A N 1
ATOM 689 C CA . PHE A 1 87 ? 10.326 0.205 -8.496 1.00 87.38 87 PHE A CA 1
ATOM 690 C C . PHE A 1 87 ? 9.452 -0.528 -7.465 1.00 87.38 87 PHE A C 1
ATOM 692 O O . PHE A 1 87 ? 9.012 -1.633 -7.765 1.00 87.38 87 PHE A O 1
ATOM 699 N N . ASN A 1 88 ? 9.202 0.017 -6.268 1.00 89.62 88 ASN A N 1
ATOM 700 C CA . ASN A 1 88 ? 8.271 -0.578 -5.307 1.00 89.62 88 ASN A CA 1
ATOM 701 C C . ASN A 1 88 ? 7.096 0.352 -4.976 1.00 89.62 88 ASN A C 1
ATOM 703 O O . ASN A 1 88 ? 7.190 1.579 -5.033 1.00 89.62 88 ASN A O 1
ATOM 707 N N . LEU A 1 89 ? 5.957 -0.275 -4.693 1.00 92.25 89 LEU A N 1
ATOM 708 C CA . LEU A 1 89 ? 4.706 0.375 -4.320 1.00 92.25 89 LEU A CA 1
ATOM 709 C C . LEU A 1 89 ? 4.171 -0.283 -3.053 1.00 92.25 89 LEU A C 1
ATOM 711 O O . LEU A 1 89 ? 4.323 -1.491 -2.867 1.00 92.25 89 LEU A O 1
ATOM 715 N N . GLU A 1 90 ? 3.493 0.502 -2.231 1.00 94.62 90 GLU A N 1
ATOM 716 C CA . GLU A 1 90 ? 2.768 0.014 -1.063 1.00 94.62 90 GLU A CA 1
ATOM 717 C C . GLU A 1 90 ? 1.271 0.240 -1.274 1.00 94.62 90 GLU A C 1
ATOM 719 O O . GLU A 1 90 ? 0.844 1.335 -1.647 1.00 94.62 90 GLU A O 1
ATOM 724 N N . ALA A 1 91 ? 0.476 -0.806 -1.050 1.00 94.75 91 ALA A N 1
ATOM 725 C CA . ALA A 1 91 ? -0.977 -0.752 -1.023 1.00 94.75 91 ALA A CA 1
ATOM 726 C C . ALA A 1 91 ? -1.476 -0.849 0.427 1.00 94.75 91 ALA A C 1
ATOM 728 O O . ALA A 1 91 ? -1.178 -1.812 1.132 1.00 94.75 91 ALA A O 1
ATOM 729 N N . ASN A 1 92 ? -2.272 0.125 0.853 1.00 95.00 92 ASN A N 1
ATOM 730 C CA . ASN A 1 92 ? -2.855 0.217 2.186 1.00 95.00 92 ASN A CA 1
ATOM 731 C C . ASN A 1 92 ? -4.309 -0.264 2.147 1.00 95.00 92 ASN A C 1
ATOM 733 O O . ASN A 1 92 ? -5.135 0.332 1.461 1.00 95.00 92 ASN A O 1
ATOM 737 N N . ALA A 1 93 ? -4.645 -1.331 2.870 1.00 93.81 93 ALA A N 1
ATOM 738 C CA . ALA A 1 93 ? -6.029 -1.785 3.003 1.00 93.81 93 ALA A CA 1
ATOM 739 C C . ALA A 1 93 ? -6.776 -1.021 4.108 1.00 93.81 93 ALA A C 1
ATOM 741 O O . ALA A 1 93 ? -6.203 -0.664 5.142 1.00 93.81 93 ALA A O 1
ATOM 742 N N . ASP A 1 94 ? -8.086 -0.838 3.929 1.00 94.81 94 ASP A N 1
ATOM 743 C CA . ASP A 1 94 ? -8.925 -0.192 4.935 1.00 94.81 94 ASP A CA 1
ATOM 744 C C . ASP A 1 94 ? -9.010 -1.017 6.226 1.00 94.81 94 ASP A C 1
ATOM 746 O O . ASP A 1 94 ? -9.171 -2.242 6.169 1.00 94.81 94 ASP A O 1
ATOM 750 N N . PRO A 1 95 ? -9.004 -0.370 7.410 1.00 94.19 95 PRO A N 1
ATOM 751 C CA . PRO A 1 95 ? -9.205 -1.058 8.672 1.00 94.19 95 PRO A CA 1
ATOM 752 C C . PRO A 1 95 ? -10.554 -1.783 8.720 1.00 94.19 95 PRO A C 1
ATOM 754 O O . PRO A 1 95 ? -11.623 -1.168 8.747 1.00 94.19 95 PRO A O 1
ATOM 757 N N . GLN A 1 96 ? -10.509 -3.106 8.831 1.00 94.25 96 GLN A N 1
ATOM 758 C CA . GLN A 1 96 ? -11.676 -3.964 8.991 1.00 94.25 96 GLN A CA 1
ATOM 759 C C . GLN A 1 96 ? -11.872 -4.339 10.467 1.00 94.25 96 GLN A C 1
ATOM 761 O O . GLN A 1 96 ? -10.894 -4.548 11.182 1.00 94.25 96 GLN A O 1
ATOM 766 N N . PRO A 1 97 ? -13.109 -4.479 10.975 1.00 93.94 97 PRO A N 1
ATOM 767 C CA . PRO A 1 97 ? -13.341 -5.073 12.293 1.00 93.94 97 PRO A CA 1
ATOM 768 C C . PRO A 1 97 ? -12.736 -6.480 12.379 1.00 93.94 97 PRO A C 1
ATOM 770 O O . PRO A 1 97 ? -13.007 -7.309 11.518 1.00 93.94 97 PRO A O 1
ATOM 773 N N . LEU A 1 98 ? -11.975 -6.789 13.433 1.00 94.38 98 LEU A N 1
ATOM 774 C CA . LEU A 1 98 ? -11.383 -8.114 13.669 1.00 94.38 98 LEU A CA 1
ATOM 775 C C . LEU A 1 98 ? -12.420 -9.083 14.264 1.00 94.38 98 LEU A C 1
ATOM 777 O O . LEU A 1 98 ? -12.244 -9.660 15.332 1.00 94.38 98 LEU A O 1
ATOM 781 N N . VAL A 1 99 ? -13.557 -9.205 13.586 1.00 92.94 99 VAL A N 1
ATOM 782 C CA . VAL A 1 99 ? -14.677 -10.083 13.931 1.00 92.94 99 VAL A CA 1
ATOM 783 C C . VAL A 1 99 ? -15.403 -10.506 12.653 1.00 92.94 99 VAL A C 1
ATOM 785 O O . VAL A 1 99 ? -15.413 -9.781 11.655 1.00 92.94 99 VAL A O 1
ATOM 788 N N . GLY A 1 100 ? -16.050 -11.674 12.674 1.00 94.88 100 GLY A N 1
ATOM 789 C CA . GLY A 1 100 ? -16.837 -12.165 11.539 1.00 94.88 100 GLY A CA 1
ATOM 790 C C . GLY A 1 100 ? -16.017 -12.239 10.245 1.00 94.88 100 GLY A C 1
ATOM 791 O O . GLY A 1 100 ? -14.994 -12.911 10.198 1.00 94.88 100 GLY A O 1
ATOM 792 N N . LYS A 1 101 ? -16.464 -11.532 9.197 1.00 96.38 101 LYS A N 1
ATOM 793 C CA . LYS A 1 101 ? -15.840 -11.528 7.858 1.00 96.38 101 LYS A CA 1
ATOM 794 C C . LYS A 1 101 ? -14.709 -10.502 7.681 1.00 96.38 101 LYS A C 1
ATOM 796 O O . LYS A 1 101 ? -14.342 -10.214 6.549 1.00 96.38 101 LYS A O 1
ATOM 801 N N . GLY A 1 102 ? -14.186 -9.910 8.757 1.00 95.12 102 GLY A N 1
ATOM 802 C CA . GLY A 1 102 ? -13.165 -8.858 8.670 1.00 95.12 102 GLY A CA 1
ATOM 803 C C . GLY A 1 102 ? -11.920 -9.251 7.875 1.00 95.12 102 GLY A C 1
ATOM 804 O O . GLY A 1 102 ? -11.503 -8.511 6.992 1.00 95.12 102 GLY A O 1
ATOM 805 N N . LEU A 1 103 ? -11.377 -10.444 8.142 1.00 96.38 103 LEU A N 1
ATOM 806 C CA . LEU A 1 103 ? -10.197 -10.953 7.436 1.00 96.38 103 LEU A CA 1
ATOM 807 C C . LEU A 1 103 ? -10.479 -11.214 5.952 1.00 96.38 103 LEU A C 1
ATOM 809 O O . LEU A 1 103 ? -9.697 -10.788 5.114 1.00 96.38 103 LEU A O 1
ATOM 813 N N . SER A 1 104 ? -11.618 -11.832 5.624 1.00 97.50 104 SER A N 1
ATOM 814 C CA . SER A 1 104 ? -12.006 -12.080 4.228 1.00 97.50 104 SER A CA 1
ATOM 815 C C . SER A 1 104 ? -12.214 -10.782 3.448 1.00 97.50 104 SER A C 1
ATOM 817 O O . SER A 1 104 ? -11.769 -10.669 2.318 1.00 97.50 104 SER A O 1
ATOM 819 N N . LYS A 1 105 ? -12.819 -9.756 4.062 1.00 97.31 105 LYS A N 1
ATOM 820 C CA . LYS A 1 105 ? -12.961 -8.436 3.426 1.00 97.31 105 LYS A CA 1
ATOM 821 C C . LYS A 1 105 ? -11.614 -7.768 3.158 1.00 97.31 105 LYS A C 1
ATOM 823 O O . LYS A 1 105 ? -11.447 -7.127 2.128 1.00 97.31 105 LYS A O 1
ATOM 828 N N . MET A 1 106 ? -10.675 -7.902 4.094 1.00 96.94 106 MET A N 1
ATOM 829 C CA . MET A 1 106 ? -9.324 -7.367 3.938 1.00 96.94 106 MET A CA 1
ATOM 830 C C . MET A 1 106 ? -8.578 -8.087 2.807 1.00 96.94 106 MET A C 1
ATOM 832 O O . MET A 1 106 ? -7.968 -7.431 1.972 1.00 96.94 106 MET A O 1
ATOM 836 N N . GLU A 1 107 ? -8.677 -9.416 2.737 1.00 97.38 107 GLU A N 1
ATOM 837 C CA . GLU A 1 107 ? -8.132 -10.220 1.637 1.00 97.38 107 GLU A CA 1
ATOM 838 C C . GLU A 1 107 ? -8.731 -9.814 0.281 1.00 97.38 107 GLU A C 1
ATOM 840 O O . GLU A 1 107 ? -7.988 -9.532 -0.657 1.00 97.38 107 GLU A O 1
ATOM 845 N N . GLU A 1 108 ? -10.061 -9.721 0.187 1.00 98.00 108 GLU A N 1
ATOM 846 C CA . GLU A 1 108 ? -10.766 -9.283 -1.024 1.00 98.00 108 GLU A CA 1
ATOM 847 C C . GLU A 1 108 ? -10.296 -7.890 -1.469 1.00 98.00 108 GLU A C 1
ATOM 849 O O . GLU A 1 108 ? -10.018 -7.671 -2.649 1.00 98.00 108 GLU A O 1
ATOM 854 N N . GLN A 1 109 ? -10.151 -6.949 -0.529 1.00 97.75 109 GLN A N 1
ATOM 855 C CA . GLN A 1 109 ? -9.647 -5.609 -0.824 1.00 97.75 109 GLN A CA 1
ATOM 856 C C . GLN A 1 109 ? -8.202 -5.641 -1.332 1.00 97.75 109 GLN A C 1
ATOM 858 O O . GLN A 1 109 ? -7.904 -5.005 -2.341 1.00 97.75 109 GLN A O 1
ATOM 863 N N . LEU A 1 110 ? -7.315 -6.393 -0.679 1.00 97.06 110 LEU A N 1
ATOM 864 C CA . LEU A 1 110 ? -5.920 -6.529 -1.103 1.00 97.06 110 LEU A CA 1
ATOM 865 C C . LEU A 1 110 ? -5.808 -7.147 -2.501 1.00 97.06 110 LEU A C 1
ATOM 867 O O . LEU A 1 110 ? -5.036 -6.655 -3.322 1.00 97.06 110 LEU A O 1
ATOM 871 N N . ALA A 1 111 ? -6.615 -8.165 -2.806 1.00 98.00 111 ALA A N 1
ATOM 872 C CA . ALA A 1 111 ? -6.666 -8.767 -4.136 1.00 98.00 111 ALA A CA 1
ATOM 873 C C . ALA A 1 111 ? -7.107 -7.749 -5.203 1.00 98.00 111 ALA A C 1
ATOM 875 O O . ALA A 1 111 ? -6.482 -7.642 -6.259 1.00 98.00 111 ALA A O 1
ATOM 876 N N . LEU A 1 112 ? -8.131 -6.940 -4.908 1.00 97.94 112 LEU A N 1
ATOM 877 C CA . LEU A 1 112 ? -8.598 -5.878 -5.805 1.00 97.94 112 LEU A CA 1
ATOM 878 C C . LEU A 1 112 ? -7.541 -4.787 -6.022 1.00 97.94 112 LEU A C 1
ATOM 880 O O . LEU A 1 112 ? -7.363 -4.324 -7.152 1.00 97.94 112 LEU A O 1
ATOM 884 N N . LEU A 1 113 ? -6.842 -4.372 -4.962 1.00 97.31 113 LEU A N 1
ATOM 885 C CA . LEU A 1 113 ? -5.756 -3.395 -5.048 1.00 97.31 113 LEU A CA 1
ATOM 886 C C . LEU A 1 113 ? -4.598 -3.943 -5.891 1.00 97.31 113 LEU A C 1
ATOM 888 O O . LEU A 1 113 ? -4.141 -3.273 -6.818 1.00 97.31 113 LEU A O 1
ATOM 892 N N . PHE A 1 114 ? -4.182 -5.186 -5.654 1.00 97.62 114 PHE A N 1
ATOM 893 C CA . PHE A 1 114 ? -3.139 -5.831 -6.447 1.00 97.62 114 PHE A CA 1
ATOM 894 C C . PHE A 1 114 ? -3.521 -5.937 -7.932 1.00 97.62 114 PHE A C 1
ATOM 896 O O . PHE A 1 114 ? -2.718 -5.618 -8.810 1.00 97.62 114 PHE A O 1
ATOM 903 N N . ASP A 1 115 ? -4.771 -6.290 -8.237 1.00 98.00 115 ASP A N 1
ATOM 904 C CA . ASP A 1 115 ? -5.272 -6.372 -9.612 1.00 98.00 115 ASP A CA 1
ATOM 905 C C . ASP A 1 115 ? -5.321 -5.009 -10.329 1.00 98.00 115 ASP A C 1
ATOM 907 O O . ASP A 1 115 ? -5.147 -4.948 -11.553 1.00 98.00 115 ASP A O 1
ATOM 911 N N . LYS A 1 116 ? -5.542 -3.900 -9.607 1.00 97.44 116 LYS A N 1
ATOM 912 C CA . LYS A 1 116 ? -5.406 -2.539 -10.169 1.00 97.44 116 LYS A CA 1
ATOM 913 C C . LYS A 1 116 ? -3.966 -2.269 -10.597 1.00 97.44 116 LYS A C 1
ATOM 915 O O . LYS A 1 116 ? -3.739 -1.830 -11.727 1.00 97.44 116 LYS A O 1
ATOM 920 N N . VAL A 1 117 ? -3.002 -2.590 -9.734 1.00 96.81 117 VAL A N 1
ATOM 921 C CA . VAL A 1 117 ? -1.577 -2.413 -10.039 1.00 96.81 117 VAL A CA 1
ATOM 922 C C . VAL A 1 117 ? -1.160 -3.301 -11.199 1.00 96.81 117 VAL A C 1
ATOM 924 O O . VAL A 1 117 ? -0.538 -2.813 -12.135 1.00 96.81 117 VAL A O 1
ATOM 927 N N . ARG A 1 118 ? -1.565 -4.576 -11.206 1.00 97.38 118 ARG A N 1
ATOM 928 C CA . ARG A 1 118 ? -1.232 -5.514 -12.285 1.00 97.38 118 ARG A CA 1
ATOM 929 C C . ARG A 1 118 ? -1.715 -5.025 -13.651 1.00 97.38 118 ARG A C 1
ATOM 931 O O . ARG A 1 118 ? -0.963 -5.110 -14.618 1.00 97.38 118 ARG A O 1
ATOM 938 N N . ARG A 1 119 ? -2.948 -4.512 -13.740 1.00 97.56 119 ARG A N 1
ATOM 939 C CA . ARG A 1 119 ? -3.498 -3.962 -14.993 1.00 97.56 119 ARG A CA 1
ATOM 940 C C . ARG A 1 119 ? -2.738 -2.720 -15.447 1.00 97.56 119 ARG A C 1
ATOM 942 O O . ARG A 1 119 ? -2.301 -2.667 -16.589 1.00 97.56 119 ARG A O 1
ATOM 949 N N . THR A 1 120 ? -2.511 -1.781 -14.535 1.00 96.88 120 THR A N 1
ATOM 950 C CA . THR A 1 120 ? -1.806 -0.530 -14.851 1.00 96.88 120 THR A CA 1
ATOM 951 C C . THR A 1 120 ? -0.347 -0.777 -15.238 1.00 96.88 120 THR A C 1
ATOM 953 O O . THR A 1 120 ? 0.159 -0.168 -16.172 1.00 96.88 120 THR A O 1
ATOM 956 N N . ALA A 1 121 ? 0.330 -1.706 -14.560 1.00 96.38 121 ALA A N 1
ATOM 957 C CA . ALA A 1 121 ? 1.692 -2.108 -14.894 1.00 96.38 121 ALA A CA 1
ATOM 958 C C . ALA A 1 121 ? 1.767 -2.722 -16.300 1.00 96.38 121 ALA A C 1
ATOM 960 O O . ALA A 1 121 ? 2.666 -2.376 -17.062 1.00 96.38 121 ALA A O 1
ATOM 961 N N . ALA A 1 122 ? 0.799 -3.571 -16.667 1.00 96.50 122 ALA A N 1
ATOM 962 C CA . ALA A 1 122 ? 0.756 -4.200 -17.985 1.00 96.50 122 ALA A CA 1
ATOM 963 C C . ALA A 1 122 ? 0.602 -3.178 -19.126 1.00 96.50 122 ALA A C 1
ATOM 965 O O . ALA A 1 122 ? 1.216 -3.347 -20.175 1.00 96.50 122 ALA A O 1
ATOM 966 N N . GLU A 1 123 ? -0.154 -2.094 -18.914 1.00 96.12 123 GLU A N 1
ATOM 967 C CA . GLU A 1 123 ? -0.261 -0.979 -19.873 1.00 96.12 123 GLU A CA 1
ATOM 968 C C . GLU A 1 123 ? 1.070 -0.243 -20.100 1.00 96.12 123 GLU A C 1
ATOM 970 O O . GLU A 1 123 ? 1.232 0.447 -21.103 1.00 96.12 123 GLU A O 1
ATOM 975 N N . LEU A 1 124 ? 2.020 -0.389 -19.175 1.00 94.56 124 LEU A N 1
ATOM 976 C CA . LEU A 1 124 ? 3.338 0.241 -19.203 1.00 94.56 124 LEU A CA 1
ATOM 977 C C . LEU A 1 124 ? 4.473 -0.772 -19.454 1.00 94.56 124 LEU A C 1
ATOM 979 O O . LEU A 1 124 ? 5.622 -0.481 -19.126 1.00 94.56 124 LEU A O 1
ATOM 983 N N . ASP A 1 125 ? 4.159 -1.956 -19.997 1.00 95.56 125 ASP A N 1
ATOM 984 C CA . ASP A 1 125 ? 5.113 -3.049 -20.262 1.00 95.56 125 ASP A CA 1
ATOM 985 C C . ASP A 1 125 ? 5.874 -3.554 -19.014 1.00 95.56 125 ASP A C 1
ATOM 987 O O . ASP A 1 125 ? 7.007 -4.037 -19.101 1.00 95.56 125 ASP A O 1
ATOM 991 N N . MET A 1 126 ? 5.237 -3.478 -17.843 1.00 96.56 126 MET A N 1
ATOM 992 C CA . MET A 1 126 ? 5.764 -3.951 -16.560 1.00 96.56 126 MET A CA 1
ATOM 993 C C . MET A 1 126 ? 4.876 -5.034 -15.937 1.00 96.56 126 MET A C 1
ATOM 995 O O . MET A 1 126 ? 3.706 -5.213 -16.282 1.00 96.56 126 MET A O 1
ATOM 999 N N . HIS A 1 127 ? 5.423 -5.725 -14.941 1.00 96.62 127 HIS A N 1
ATOM 1000 C CA . HIS A 1 127 ? 4.714 -6.702 -14.125 1.00 96.62 127 HIS A CA 1
ATOM 1001 C C . HIS A 1 127 ? 4.806 -6.349 -12.641 1.00 96.62 127 HIS A C 1
ATOM 1003 O O . HIS A 1 127 ? 5.841 -5.896 -12.163 1.00 96.62 127 HIS A O 1
ATOM 1009 N N . ALA A 1 128 ? 3.719 -6.589 -11.912 1.00 96.06 128 ALA A N 1
ATOM 1010 C CA . ALA A 1 128 ? 3.665 -6.456 -10.461 1.00 96.06 128 ALA A CA 1
ATOM 1011 C C . ALA A 1 128 ? 3.901 -7.820 -9.800 1.00 96.06 128 ALA A C 1
ATOM 1013 O O . ALA A 1 128 ? 3.269 -8.808 -10.184 1.00 96.06 128 ALA A O 1
ATOM 1014 N N . VAL A 1 129 ? 4.782 -7.876 -8.801 1.00 96.06 129 VAL A N 1
ATOM 1015 C CA . VAL A 1 129 ? 5.155 -9.110 -8.097 1.00 96.06 129 VAL A CA 1
ATOM 1016 C C . VAL A 1 129 ? 5.107 -8.895 -6.588 1.00 96.06 129 VAL A C 1
ATOM 1018 O O . VAL A 1 129 ? 5.651 -7.922 -6.069 1.00 96.06 129 VAL A O 1
ATOM 1021 N N . LEU A 1 130 ? 4.486 -9.838 -5.878 1.00 95.50 130 LEU A N 1
ATOM 1022 C CA . LEU A 1 130 ? 4.522 -9.917 -4.419 1.00 95.50 130 LEU A CA 1
ATOM 1023 C C . LEU A 1 130 ? 5.720 -10.772 -4.001 1.00 95.50 130 LEU A C 1
ATOM 1025 O O . LEU A 1 130 ? 5.707 -11.993 -4.142 1.00 95.50 130 LEU A O 1
ATOM 1029 N N . ALA A 1 131 ? 6.767 -10.122 -3.509 1.00 92.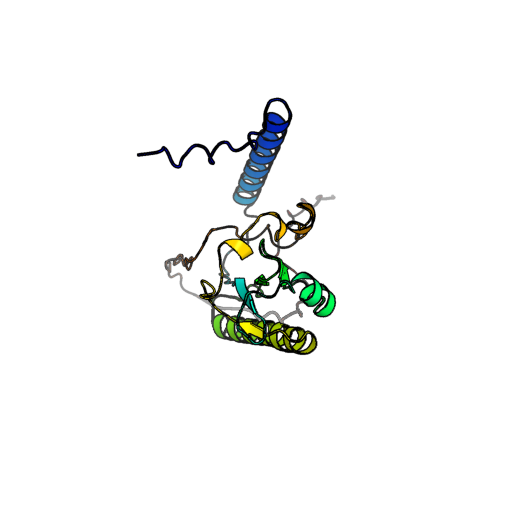31 131 ALA A N 1
ATOM 1030 C CA . ALA A 1 131 ? 7.964 -10.768 -2.991 1.00 92.31 131 ALA A CA 1
ATOM 1031 C C . ALA A 1 131 ? 8.445 -9.990 -1.766 1.00 92.31 131 ALA A C 1
ATOM 1033 O O . ALA A 1 131 ? 8.327 -8.774 -1.742 1.00 92.31 131 ALA A O 1
ATOM 1034 N N . GLY A 1 132 ? 8.997 -10.672 -0.758 1.00 87.75 132 GLY A N 1
ATOM 1035 C CA . GLY A 1 132 ? 9.591 -9.979 0.394 1.00 87.75 132 GLY A CA 1
ATOM 1036 C C . GLY A 1 132 ? 10.920 -9.306 0.041 1.00 87.75 132 GLY A C 1
ATOM 1037 O O . GLY A 1 132 ? 11.184 -8.180 0.436 1.00 87.75 132 GLY A O 1
ATOM 1038 N N . ILE A 1 133 ? 11.755 -9.996 -0.739 1.00 87.31 133 ILE A N 1
ATOM 1039 C CA . ILE A 1 133 ? 12.978 -9.454 -1.334 1.00 87.31 133 ILE A CA 1
ATOM 1040 C C . ILE A 1 133 ? 12.980 -9.901 -2.788 1.00 87.31 133 ILE A C 1
ATOM 1042 O O . ILE A 1 133 ? 12.861 -11.097 -3.060 1.00 87.31 133 ILE A O 1
ATOM 1046 N N . LEU A 1 134 ? 13.106 -8.954 -3.715 1.00 89.50 134 LEU A N 1
ATOM 1047 C CA . LEU A 1 134 ? 13.184 -9.259 -5.137 1.00 89.50 134 LEU A CA 1
ATOM 1048 C C . LEU A 1 134 ? 14.531 -9.946 -5.446 1.00 89.50 134 LEU A C 1
ATOM 1050 O O . LEU A 1 134 ? 15.565 -9.300 -5.302 1.00 89.50 134 LEU A O 1
ATOM 1054 N N . PRO A 1 135 ? 14.574 -11.224 -5.874 1.00 89.44 135 PRO A N 1
ATOM 1055 C CA . PRO A 1 135 ? 15.839 -11.961 -6.007 1.00 89.44 135 PRO A CA 1
ATOM 1056 C C . PRO A 1 135 ? 16.799 -11.396 -7.059 1.00 89.44 135 PRO A C 1
ATOM 1058 O O . PRO A 1 135 ? 17.999 -11.649 -7.008 1.00 89.44 135 PRO A O 1
ATOM 1061 N N . THR A 1 136 ? 16.263 -10.650 -8.022 1.00 91.44 136 THR A N 1
ATOM 1062 C CA . THR A 1 136 ? 16.992 -10.021 -9.128 1.00 91.44 136 THR A CA 1
ATOM 1063 C C . THR A 1 136 ? 17.515 -8.626 -8.787 1.00 91.44 136 THR A C 1
ATOM 1065 O O . THR A 1 136 ? 18.179 -8.018 -9.624 1.00 91.44 136 THR A O 1
ATOM 1068 N N . ILE A 1 137 ? 17.236 -8.104 -7.585 1.00 88.81 137 ILE A N 1
ATOM 1069 C CA . ILE A 1 137 ? 17.713 -6.783 -7.174 1.00 88.81 137 ILE A CA 1
ATOM 1070 C C . ILE A 1 137 ? 19.232 -6.794 -6.958 1.00 88.81 137 ILE A C 1
ATOM 1072 O O . ILE A 1 137 ? 19.774 -7.606 -6.204 1.00 88.81 137 ILE A O 1
ATOM 1076 N N . GLY A 1 138 ? 19.935 -5.882 -7.625 1.00 85.31 138 GLY A N 1
ATOM 1077 C CA . GLY A 1 138 ? 21.380 -5.718 -7.520 1.00 85.31 138 GLY A CA 1
ATOM 1078 C C . GLY A 1 138 ? 21.785 -4.489 -6.705 1.00 85.31 138 GLY A C 1
ATOM 1079 O O . GLY A 1 138 ? 20.994 -3.588 -6.436 1.00 85.31 138 GLY A O 1
ATOM 1080 N N . LYS A 1 139 ? 23.076 -4.393 -6.357 1.00 82.31 139 LYS A N 1
ATOM 1081 C CA . LYS A 1 139 ? 23.636 -3.193 -5.697 1.00 82.31 139 LYS A CA 1
ATOM 1082 C C . LYS A 1 139 ? 23.459 -1.922 -6.534 1.00 82.31 139 LYS A C 1
ATOM 1084 O O . LYS A 1 139 ? 23.290 -0.847 -5.969 1.00 82.31 139 LYS A O 1
ATOM 1089 N N . SER A 1 140 ? 23.497 -2.046 -7.861 1.00 80.69 140 SER A N 1
ATOM 1090 C CA . SER A 1 140 ? 23.267 -0.944 -8.801 1.00 80.69 140 SER A CA 1
ATOM 1091 C C . SER A 1 140 ? 21.855 -0.364 -8.708 1.00 80.69 140 SER A C 1
ATOM 1093 O O . SER A 1 140 ? 21.673 0.817 -8.986 1.00 80.69 140 SER A O 1
ATOM 1095 N N . ASP A 1 141 ? 20.874 -1.163 -8.283 1.00 75.81 141 ASP A N 1
ATOM 1096 C CA . ASP A 1 141 ? 19.474 -0.741 -8.177 1.00 75.81 141 ASP A CA 1
ATOM 1097 C C . ASP A 1 141 ? 19.179 0.012 -6.874 1.00 75.81 141 ASP A C 1
ATOM 1099 O O . ASP A 1 141 ? 18.184 0.729 -6.791 1.00 75.81 141 ASP A O 1
ATOM 1103 N N . LEU A 1 142 ? 20.059 -0.123 -5.875 1.00 74.00 142 LEU A N 1
ATOM 1104 C CA . LEU A 1 142 ? 19.940 0.466 -4.535 1.00 74.00 142 LEU A CA 1
ATOM 1105 C C . LEU A 1 142 ? 20.694 1.802 -4.380 1.00 74.00 142 LEU A C 1
ATOM 1107 O O . LEU A 1 142 ? 20.781 2.339 -3.276 1.00 74.00 142 LEU A O 1
ATOM 1111 N N . GLY A 1 143 ? 21.299 2.325 -5.451 1.00 64.00 143 GLY A N 1
ATOM 1112 C CA . GLY A 1 143 ? 22.032 3.592 -5.405 1.00 64.00 143 GLY A CA 1
ATOM 1113 C C . GLY A 1 143 ? 21.111 4.791 -5.137 1.00 64.00 143 GLY A C 1
ATOM 1114 O O . GLY A 1 143 ? 20.025 4.865 -5.706 1.00 64.00 143 GLY A O 1
ATOM 1115 N N . MET A 1 144 ? 21.572 5.761 -4.331 1.00 54.50 144 MET A N 1
ATOM 1116 C CA . MET A 1 144 ? 20.800 6.957 -3.923 1.00 54.50 144 MET A CA 1
ATOM 1117 C C . MET A 1 144 ? 20.131 7.698 -5.091 1.00 54.50 144 MET A C 1
ATOM 1119 O O . MET A 1 144 ? 19.012 8.167 -4.941 1.00 54.50 144 MET A O 1
ATOM 1123 N N . HIS A 1 145 ? 20.767 7.722 -6.265 1.00 50.84 145 HIS A N 1
ATOM 1124 C CA . HIS A 1 145 ? 20.260 8.400 -7.465 1.00 50.84 145 HIS A CA 1
ATOM 1125 C C . HIS A 1 145 ? 18.923 7.821 -7.984 1.00 50.84 145 HIS A C 1
ATOM 1127 O O . HIS A 1 1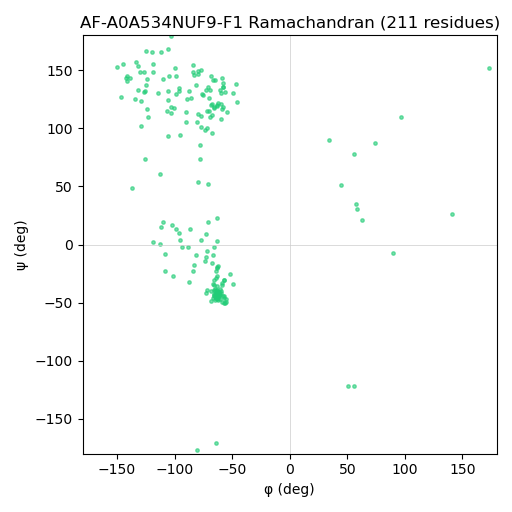45 ? 18.207 8.449 -8.762 1.00 50.84 145 HIS A O 1
ATOM 1133 N N . ARG A 1 146 ? 18.559 6.595 -7.584 1.00 49.91 146 ARG A N 1
ATOM 1134 C CA . ARG A 1 146 ? 17.287 5.961 -7.969 1.00 49.91 146 ARG A CA 1
ATOM 1135 C C . ARG A 1 146 ? 16.173 6.176 -6.947 1.00 49.91 146 ARG A C 1
ATOM 1137 O O . ARG A 1 146 ? 15.056 5.736 -7.194 1.00 49.91 146 ARG A O 1
ATOM 1144 N N . SER A 1 147 ? 16.481 6.853 -5.843 1.00 49.59 147 SER A N 1
ATOM 1145 C CA . SER A 1 147 ? 15.569 7.207 -4.754 1.00 49.59 147 SER A CA 1
ATOM 1146 C C . SER A 1 147 ? 15.311 8.712 -4.679 1.00 49.59 147 SER A C 1
ATOM 1148 O O . SER A 1 147 ? 14.791 9.175 -3.666 1.00 49.59 147 SER A O 1
ATOM 1150 N N . ASP A 1 148 ? 15.651 9.468 -5.733 1.00 45.62 148 ASP A N 1
ATOM 1151 C CA . ASP A 1 148 ? 15.467 10.924 -5.842 1.00 45.62 148 ASP A CA 1
ATOM 1152 C C . ASP A 1 148 ? 13.979 11.306 -5.996 1.00 45.62 148 ASP A C 1
ATOM 1154 O O . ASP A 1 148 ? 13.558 12.020 -6.907 1.00 45.62 148 ASP A O 1
ATOM 1158 N N . LEU A 1 149 ? 13.147 10.808 -5.086 1.00 48.31 149 LEU A N 1
ATOM 1159 C CA . LEU A 1 149 ? 11.886 11.424 -4.736 1.00 48.31 149 LEU A CA 1
ATOM 1160 C C . LEU A 1 149 ? 12.222 12.682 -3.927 1.00 48.31 149 LEU A C 1
ATOM 1162 O O . LEU A 1 149 ? 13.021 12.604 -2.988 1.00 48.31 149 LEU A O 1
ATOM 1166 N N . PRO A 1 150 ? 11.614 13.845 -4.222 1.00 39.59 150 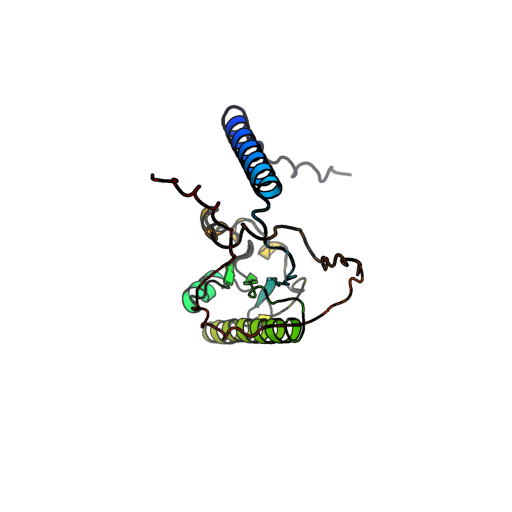PRO A N 1
ATOM 1167 C CA . PRO A 1 150 ? 11.655 14.963 -3.293 1.00 39.59 150 PRO A CA 1
ATOM 1168 C C . PRO A 1 150 ? 11.251 14.436 -1.912 1.00 39.59 150 PRO A C 1
ATOM 1170 O O . PRO A 1 150 ? 10.223 13.770 -1.798 1.00 39.59 150 PRO A O 1
ATOM 1173 N N . THR A 1 151 ? 12.016 14.717 -0.854 1.00 40.81 151 THR A N 1
ATOM 1174 C CA . THR A 1 151 ? 11.688 14.270 0.518 1.00 40.81 151 THR A CA 1
ATOM 1175 C C . THR A 1 151 ? 10.250 14.641 0.918 1.00 40.81 151 THR A C 1
ATOM 1177 O O . THR A 1 151 ? 9.615 13.957 1.717 1.00 40.81 151 THR A O 1
ATOM 1180 N N . THR A 1 152 ? 9.703 15.693 0.304 1.00 33.88 152 THR A N 1
ATOM 1181 C CA . THR A 1 152 ? 8.313 16.153 0.415 1.00 33.88 152 THR A CA 1
ATOM 1182 C C . THR A 1 152 ? 7.274 15.160 -0.132 1.00 33.88 152 THR A C 1
ATOM 1184 O O . THR A 1 152 ? 6.157 15.119 0.371 1.00 33.88 152 THR A O 1
ATOM 1187 N N . THR A 1 153 ? 7.629 14.340 -1.124 1.00 34.44 153 THR A N 1
ATOM 1188 C CA . THR A 1 153 ? 6.755 13.352 -1.785 1.00 34.44 153 THR A CA 1
ATOM 1189 C C . THR A 1 153 ? 6.681 12.027 -1.022 1.00 34.44 153 THR A C 1
ATOM 1191 O O . THR A 1 153 ? 5.680 11.331 -1.111 1.00 34.44 153 THR A O 1
ATOM 1194 N N . ILE A 1 154 ? 7.681 11.712 -0.190 1.00 40.09 154 ILE A N 1
ATOM 1195 C CA . ILE A 1 154 ? 7.662 10.527 0.693 1.00 40.09 154 ILE A CA 1
ATOM 1196 C C . ILE A 1 154 ? 6.689 10.747 1.883 1.00 40.09 154 ILE A C 1
ATOM 1198 O O . ILE A 1 154 ? 6.315 9.812 2.592 1.00 40.09 154 ILE A O 1
ATOM 1202 N N . TRP A 1 155 ? 6.256 11.995 2.129 1.00 26.98 155 TRP A N 1
ATOM 1203 C CA . TRP A 1 155 ? 5.440 12.379 3.290 1.00 26.98 155 TRP A CA 1
ATOM 1204 C C . TRP A 1 155 ? 4.257 13.352 3.028 1.00 26.98 155 TRP A C 1
ATOM 1206 O O . TRP A 1 155 ? 4.064 14.267 3.831 1.00 26.98 155 TRP A O 1
ATOM 1216 N N . PRO A 1 156 ? 3.366 13.153 2.032 1.00 28.72 156 PRO A N 1
ATOM 1217 C CA . PRO A 1 156 ? 2.062 13.807 2.027 1.00 28.72 156 PRO A CA 1
ATOM 1218 C C . PRO A 1 156 ? 0.929 12.782 2.211 1.00 28.72 156 PRO A C 1
ATOM 1220 O O . PRO A 1 156 ? 0.046 12.664 1.375 1.00 28.72 156 PRO A O 1
ATOM 1223 N N . SER A 1 157 ? 0.908 12.048 3.328 1.00 31.55 157 SER A N 1
ATOM 1224 C CA . SER A 1 157 ? -0.310 11.352 3.783 1.00 31.55 157 SER A CA 1
ATOM 1225 C C . SER A 1 157 ? -0.643 11.753 5.222 1.00 31.55 157 SER A C 1
ATOM 1227 O O . SER A 1 157 ? -0.459 11.038 6.208 1.00 31.55 157 SER A O 1
ATOM 1229 N N . SER A 1 158 ? -1.141 12.980 5.357 1.00 29.70 158 SER A N 1
ATOM 1230 C CA . SER A 1 158 ? -1.647 13.551 6.610 1.00 29.70 158 SER A CA 1
ATOM 1231 C C . SER A 1 158 ? -2.997 12.965 7.061 1.00 29.70 158 SER A C 1
ATOM 1233 O O . SER A 1 158 ? -3.571 13.446 8.034 1.00 29.70 158 SER A O 1
ATOM 1235 N N . SER A 1 159 ? -3.493 11.899 6.428 1.00 31.38 159 SER A N 1
ATOM 1236 C CA . SER A 1 159 ? -4.734 11.215 6.819 1.00 31.38 159 SER A CA 1
ATOM 1237 C C . SER A 1 159 ? -4.518 9.910 7.600 1.00 31.38 159 SER A C 1
ATOM 1239 O O . SER A 1 159 ? -5.351 9.586 8.444 1.00 31.38 159 SER A O 1
ATOM 1241 N N . TRP A 1 160 ? -3.396 9.201 7.418 1.00 27.23 160 TRP A N 1
ATOM 1242 C CA . TRP A 1 160 ? -3.227 7.842 7.970 1.00 27.23 160 TRP A CA 1
ATOM 1243 C C . TRP A 1 160 ? -2.252 7.720 9.144 1.00 27.23 160 TRP A C 1
ATOM 1245 O O . TRP A 1 160 ? -2.431 6.857 10.002 1.00 27.23 160 TRP A O 1
ATOM 1255 N N . ARG A 1 161 ? -1.301 8.649 9.317 1.00 28.12 161 ARG A N 1
ATOM 1256 C CA . ARG A 1 161 ? -0.331 8.585 10.436 1.00 28.12 161 ARG A CA 1
ATOM 1257 C C . ARG A 1 161 ? -0.933 8.744 11.841 1.00 28.12 161 ARG A C 1
ATOM 1259 O O . ARG A 1 161 ? -0.208 8.629 12.825 1.00 28.12 161 ARG A O 1
ATOM 1266 N N . ARG A 1 162 ? -2.247 8.970 11.966 1.00 28.80 162 ARG A N 1
ATOM 1267 C CA . ARG A 1 162 ? -2.957 8.980 13.257 1.00 28.80 162 ARG A CA 1
ATOM 1268 C C . ARG A 1 162 ? -3.309 7.570 13.766 1.00 28.80 162 ARG A C 1
ATOM 1270 O O . ARG A 1 162 ? -3.692 7.431 14.924 1.00 28.80 162 ARG A O 1
ATOM 1277 N N . CYS A 1 163 ? -3.133 6.526 12.958 1.00 30.59 163 CYS A N 1
ATOM 1278 C CA . CYS A 1 163 ? -3.328 5.140 13.372 1.00 30.59 163 CYS A CA 1
ATOM 1279 C C . CYS A 1 163 ? -2.102 4.301 12.983 1.00 30.59 163 CYS A C 1
ATOM 1281 O O . CYS A 1 163 ? -1.975 3.892 11.844 1.00 30.59 163 CYS A O 1
ATOM 1283 N N . TRP A 1 164 ? -1.240 4.012 13.962 1.00 23.56 164 TRP A N 1
ATOM 1284 C CA . TRP A 1 164 ? -0.282 2.894 13.954 1.00 23.56 164 TRP A CA 1
ATOM 1285 C C . TRP A 1 164 ? 0.968 2.997 13.059 1.00 23.56 164 TRP A C 1
ATOM 1287 O O . TRP A 1 164 ? 1.048 2.399 12.001 1.00 23.56 164 TRP A O 1
ATOM 1297 N N . ARG A 1 165 ? 2.045 3.600 13.589 1.00 26.66 165 ARG A N 1
ATOM 1298 C CA . ARG A 1 165 ? 3.420 3.171 13.265 1.00 26.66 165 ARG A CA 1
ATOM 1299 C C . ARG A 1 165 ? 3.885 2.204 14.362 1.00 26.66 165 ARG A C 1
ATOM 1301 O O . ARG A 1 165 ? 4.377 2.643 15.398 1.00 26.66 165 ARG A O 1
ATOM 1308 N N . GLN A 1 166 ? 3.718 0.898 14.158 1.00 28.39 166 GLN A N 1
ATOM 1309 C CA . GLN A 1 166 ? 4.523 -0.135 14.823 1.00 28.39 166 GLN A CA 1
ATOM 1310 C C . GLN A 1 166 ? 5.104 -1.035 13.734 1.00 28.39 166 GLN A C 1
ATOM 1312 O O . GLN A 1 166 ? 4.395 -1.415 12.815 1.00 28.39 166 GLN A O 1
ATOM 1317 N N . GLY A 1 167 ? 6.415 -1.272 13.819 1.00 25.66 167 GLY A N 1
ATOM 1318 C CA . GLY A 1 167 ? 7.231 -1.920 12.794 1.00 25.66 167 GLY A CA 1
ATOM 1319 C C . GLY A 1 167 ? 6.878 -3.382 12.480 1.00 25.66 167 GLY A C 1
ATOM 1320 O O . GLY A 1 167 ? 5.862 -3.912 12.931 1.00 25.66 167 GLY A O 1
ATOM 1321 N N . PRO A 1 168 ? 7.732 -4.045 11.685 1.00 32.62 168 PRO A N 1
ATOM 1322 C CA . PRO A 1 168 ? 7.310 -5.083 10.762 1.00 32.62 168 PRO A CA 1
ATOM 1323 C C . PRO A 1 168 ? 6.881 -6.358 11.487 1.00 32.62 168 PRO A C 1
ATOM 1325 O O . PRO A 1 168 ? 7.553 -6.859 12.390 1.00 32.62 168 PRO A O 1
ATOM 1328 N N . THR A 1 169 ? 5.759 -6.908 11.024 1.00 32.16 169 THR A N 1
ATOM 1329 C CA . THR A 1 169 ? 5.242 -8.247 11.339 1.00 32.16 169 THR A CA 1
ATOM 1330 C C . THR A 1 169 ? 5.039 -8.555 12.824 1.00 32.16 169 THR A C 1
ATOM 1332 O O . THR A 1 169 ? 5.790 -9.329 13.412 1.00 32.16 169 THR A O 1
ATOM 1335 N N . ARG A 1 170 ? 3.948 -8.056 13.423 1.00 25.38 170 ARG A N 1
ATOM 1336 C CA . ARG A 1 170 ? 3.318 -8.708 14.588 1.00 25.38 170 ARG A CA 1
ATOM 1337 C C . ARG A 1 170 ? 1.795 -8.522 14.586 1.00 25.38 170 ARG A C 1
ATOM 1339 O O . ARG A 1 170 ? 1.339 -7.383 14.562 1.00 25.38 170 ARG A O 1
ATOM 1346 N N . PRO A 1 171 ? 0.989 -9.596 14.688 1.00 29.94 171 PRO A N 1
ATOM 1347 C CA . PRO A 1 171 ? -0.430 -9.459 14.983 1.00 29.94 171 PRO A CA 1
ATOM 1348 C C . PRO A 1 171 ? -0.593 -8.984 16.433 1.00 29.94 171 PRO A C 1
ATOM 1350 O O . PRO A 1 171 ? -0.333 -9.721 17.384 1.00 29.94 171 PRO A O 1
ATOM 1353 N N . CYS A 1 172 ? -1.019 -7.734 16.614 1.00 25.34 172 CYS A N 1
ATOM 1354 C CA . CYS A 1 172 ? -1.393 -7.194 17.919 1.00 25.34 172 CYS A CA 1
ATOM 1355 C C . CYS A 1 172 ? -2.792 -7.697 18.309 1.00 25.34 172 CYS A C 1
ATOM 1357 O O . CYS A 1 172 ? -3.796 -7.031 18.080 1.00 25.34 172 CYS A O 1
ATOM 1359 N N . CYS A 1 173 ? -2.864 -8.885 18.910 1.00 27.14 173 CYS A N 1
ATOM 1360 C CA . CYS A 1 173 ? -4.051 -9.355 19.626 1.00 27.14 173 CYS A CA 1
ATOM 1361 C C . CYS A 1 173 ? -3.809 -9.226 21.136 1.00 27.14 173 CYS A C 1
ATOM 1363 O O . CYS A 1 173 ? -2.982 -9.950 21.685 1.00 27.14 173 CYS A O 1
ATOM 1365 N N . SER A 1 174 ? -4.537 -8.346 21.827 1.00 27.00 174 SER A N 1
ATOM 1366 C CA . SER A 1 174 ? -4.682 -8.420 23.285 1.00 27.00 174 SER A CA 1
ATOM 1367 C C . SER A 1 174 ? -6.090 -8.910 23.623 1.00 27.00 174 SER A C 1
ATOM 1369 O O . SER A 1 174 ? -7.099 -8.278 23.312 1.00 27.00 174 SER A O 1
ATOM 1371 N N . ALA A 1 175 ? -6.159 -10.100 24.221 1.00 29.53 175 ALA A N 1
ATOM 1372 C CA . ALA A 1 175 ? -7.401 -10.717 24.662 1.00 29.53 175 ALA A CA 1
ATOM 1373 C C . ALA A 1 175 ? -7.945 -9.982 25.899 1.00 29.53 175 ALA A C 1
ATOM 1375 O O . ALA A 1 175 ? -7.331 -9.997 26.965 1.00 29.53 175 ALA A O 1
ATOM 1376 N N . GLY A 1 176 ? -9.110 -9.348 25.764 1.00 30.14 176 GLY A N 1
ATOM 1377 C CA . GLY A 1 176 ? -9.878 -8.826 26.892 1.00 30.14 176 GLY A CA 1
ATOM 1378 C C . GLY A 1 176 ? -10.659 -9.949 27.573 1.00 30.14 176 GLY A C 1
ATOM 1379 O O . GLY A 1 176 ? -11.579 -10.512 26.983 1.00 30.14 176 GLY A O 1
ATOM 1380 N N . GLY A 1 177 ? -10.278 -10.275 28.809 1.00 27.16 177 GLY A N 1
ATOM 1381 C CA . GLY A 1 177 ? -10.918 -11.289 29.644 1.00 27.16 177 GLY A CA 1
ATOM 1382 C C . GLY A 1 177 ? -12.408 -11.026 29.893 1.00 27.16 177 GLY A C 1
ATOM 1383 O O . GLY A 1 177 ? -12.835 -9.914 30.202 1.00 27.16 177 GLY A O 1
ATOM 1384 N N . SER A 1 178 ? -13.208 -12.085 29.774 1.00 30.20 178 SER A N 1
ATOM 1385 C CA . SER A 1 178 ? -14.654 -12.067 29.974 1.00 30.20 178 SER A CA 1
ATOM 1386 C C . SER A 1 178 ? -15.022 -12.031 31.464 1.00 30.20 178 SER A C 1
ATOM 1388 O O . SER A 1 178 ? -15.042 -13.063 32.135 1.00 30.20 178 SER A O 1
ATOM 1390 N N . GLY A 1 179 ? -15.380 -10.856 31.980 1.00 28.44 179 GLY A N 1
ATOM 1391 C CA . GLY A 1 179 ? -16.153 -10.729 33.214 1.00 28.44 179 GLY A CA 1
ATOM 1392 C C . GLY A 1 179 ? -17.638 -10.962 32.928 1.00 28.44 179 GLY A C 1
ATOM 1393 O O . GLY A 1 179 ? -18.302 -10.107 32.348 1.00 28.44 179 GLY A O 1
ATOM 1394 N N . ARG A 1 180 ? -18.175 -12.124 33.320 1.00 28.67 180 ARG A N 1
ATOM 1395 C CA . ARG A 1 180 ? -19.616 -12.422 33.250 1.00 28.67 180 ARG A CA 1
ATOM 1396 C C . ARG A 1 180 ? -20.400 -11.464 34.156 1.00 28.67 180 ARG A C 1
ATOM 1398 O O . ARG A 1 180 ? -20.262 -11.526 35.375 1.00 28.67 180 ARG A O 1
ATOM 1405 N N . ARG A 1 181 ? -21.313 -10.670 33.590 1.00 28.94 181 ARG A N 1
ATOM 1406 C CA . ARG A 1 181 ? -22.492 -10.154 34.307 1.00 28.94 181 ARG A CA 1
ATOM 1407 C C . ARG A 1 181 ? -23.757 -10.511 33.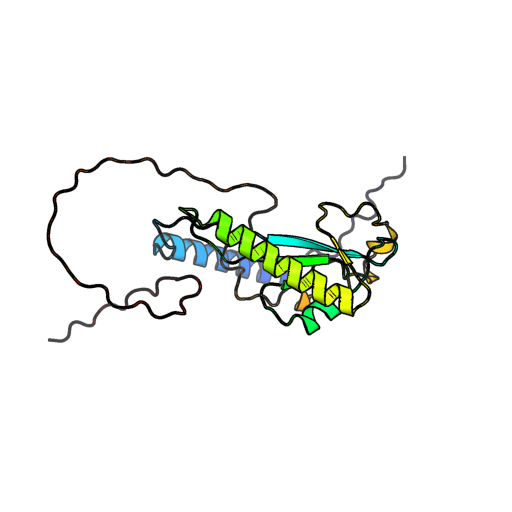529 1.00 28.94 181 ARG A C 1
ATOM 1409 O O . ARG A 1 181 ? -23.805 -10.387 32.310 1.00 28.94 181 ARG A O 1
ATOM 1416 N N . ARG A 1 182 ? -24.732 -11.049 34.269 1.00 26.27 182 ARG A N 1
ATOM 1417 C CA . ARG A 1 182 ? -26.044 -11.520 33.804 1.00 26.27 182 ARG A CA 1
ATOM 1418 C C . ARG A 1 182 ? -26.822 -10.401 33.115 1.00 26.27 182 ARG A C 1
ATOM 1420 O O . ARG A 1 182 ? -26.860 -9.283 33.616 1.00 26.27 182 ARG A O 1
ATOM 1427 N N . ALA A 1 183 ? -27.490 -10.755 32.023 1.00 27.62 183 ALA A N 1
ATOM 1428 C CA . ALA A 1 183 ? -28.529 -9.955 31.397 1.00 27.62 183 ALA A CA 1
ATOM 1429 C C . ALA A 1 183 ? -29.885 -10.183 32.085 1.00 27.62 183 ALA A C 1
ATOM 1431 O O . ALA A 1 183 ? -30.210 -11.307 32.471 1.00 27.62 183 ALA A O 1
ATOM 1432 N N . SER A 1 184 ? -30.692 -9.127 32.143 1.00 27.33 184 SER A N 1
ATOM 1433 C CA . SER A 1 184 ? -32.155 -9.195 32.201 1.00 27.33 184 SER A CA 1
ATOM 1434 C C . SER A 1 184 ? -32.730 -8.094 31.291 1.00 27.33 184 SER A C 1
ATOM 1436 O O . SER A 1 184 ? -32.101 -7.040 31.172 1.00 27.33 184 SER A O 1
ATOM 1438 N N . PRO A 1 185 ? -33.854 -8.337 30.589 1.00 34.03 185 PRO A N 1
ATOM 1439 C CA . PRO A 1 185 ? -34.224 -7.596 29.383 1.00 34.03 185 PRO A CA 1
ATOM 1440 C C . PRO A 1 185 ? -35.269 -6.505 29.656 1.00 34.03 185 PRO A C 1
ATOM 1442 O O . PRO A 1 185 ? -36.111 -6.667 30.533 1.00 34.03 185 PRO A O 1
ATOM 1445 N N . SER A 1 186 ? -35.280 -5.432 28.857 1.00 26.72 186 SER A N 1
ATOM 1446 C CA . SER A 1 186 ? -36.501 -4.936 28.191 1.00 26.72 186 SER A CA 1
ATOM 1447 C C . SER A 1 186 ? -36.304 -3.598 27.464 1.00 26.72 186 SER A C 1
ATOM 1449 O O . SER A 1 186 ? -35.533 -2.731 27.868 1.00 26.72 186 SER A O 1
ATOM 1451 N N . SER A 1 187 ? -37.138 -3.451 26.433 1.00 28.61 187 SER A N 1
ATOM 1452 C CA . SER A 1 187 ? -37.589 -2.243 25.733 1.00 28.61 187 SER A CA 1
ATOM 1453 C C . SER A 1 187 ? -36.868 -1.826 24.439 1.00 28.61 187 SER A C 1
ATOM 1455 O O . SER A 1 187 ? -35.728 -1.375 24.396 1.00 28.61 187 SER A O 1
ATOM 1457 N N . ASN A 1 188 ? -37.647 -2.001 23.368 1.00 32.09 188 ASN A N 1
ATOM 1458 C CA . ASN A 1 188 ? -37.504 -1.536 21.994 1.00 32.09 188 ASN A CA 1
ATOM 1459 C C . ASN A 1 188 ? -37.127 -0.054 21.865 1.00 32.09 188 ASN A C 1
ATOM 1461 O O . ASN A 1 188 ? -37.817 0.801 22.422 1.00 32.09 188 ASN A O 1
ATOM 1465 N N . ARG A 1 189 ? -36.203 0.253 20.944 1.00 28.47 189 ARG A N 1
ATOM 1466 C CA . ARG A 1 189 ? -36.271 1.454 20.091 1.00 28.47 189 ARG A CA 1
ATOM 1467 C C . ARG A 1 189 ? -35.771 1.144 18.670 1.00 28.47 189 ARG A C 1
ATOM 1469 O O . ARG A 1 189 ? -34.848 0.343 18.529 1.00 28.47 189 ARG A O 1
ATOM 1476 N N . PRO A 1 190 ? -36.380 1.739 17.627 1.00 28.44 190 PRO A N 1
ATOM 1477 C CA . PRO A 1 190 ? -36.07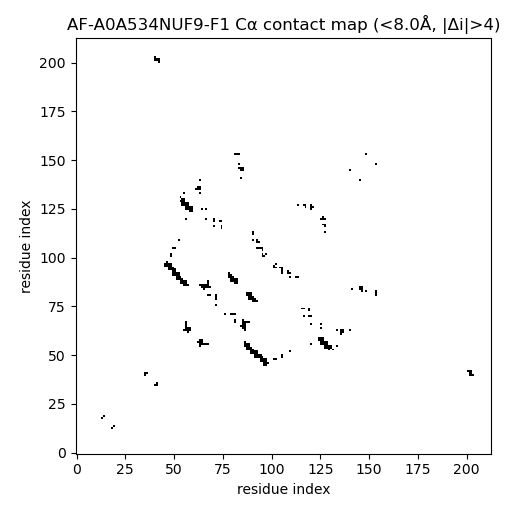2 1.427 16.237 1.00 28.44 190 PRO A CA 1
ATOM 1478 C C . PRO A 1 190 ? -34.757 2.071 15.781 1.00 28.44 190 PRO A C 1
ATOM 1480 O O . PRO A 1 190 ? -34.365 3.140 16.250 1.00 28.44 190 PRO A O 1
ATOM 1483 N N . ALA A 1 191 ? -34.095 1.395 14.844 1.00 28.36 191 ALA A N 1
ATOM 1484 C CA . ALA A 1 191 ? -32.849 1.810 14.221 1.00 28.36 191 ALA A CA 1
ATOM 1485 C C . ALA A 1 191 ? -33.034 3.085 13.381 1.00 28.36 191 ALA A C 1
ATOM 1487 O O . ALA A 1 191 ? -33.755 3.084 12.385 1.00 28.36 191 ALA A O 1
ATOM 1488 N N . THR A 1 192 ? -32.342 4.162 13.749 1.00 28.80 192 THR A N 1
ATOM 1489 C CA . THR A 1 192 ? -32.115 5.308 12.863 1.00 28.80 192 THR A CA 1
ATOM 1490 C C . THR A 1 192 ? -30.840 5.082 12.058 1.00 28.80 192 THR A C 1
ATOM 1492 O O . THR A 1 192 ? -29.771 4.837 12.617 1.00 28.80 192 THR A O 1
ATOM 1495 N N . SER A 1 193 ? -30.985 5.160 10.738 1.00 29.14 193 SER A N 1
ATOM 1496 C CA . SER A 1 193 ? -29.957 5.027 9.705 1.00 29.14 193 SER A CA 1
ATOM 1497 C C . SER A 1 193 ? -28.683 5.829 9.998 1.00 29.14 193 SER A C 1
ATOM 1499 O O . SER A 1 193 ? -28.727 7.057 10.109 1.00 29.14 193 SER A O 1
ATOM 1501 N N . ALA A 1 194 ? -27.539 5.146 10.053 1.00 28.73 194 ALA A N 1
ATOM 1502 C CA . ALA A 1 194 ? -26.227 5.780 10.065 1.00 28.73 194 ALA A CA 1
ATOM 1503 C C . ALA A 1 194 ? -25.882 6.293 8.656 1.00 28.73 194 ALA A C 1
ATOM 1505 O O . ALA A 1 194 ? -25.974 5.556 7.675 1.00 28.73 194 ALA A O 1
ATOM 1506 N N . ARG A 1 195 ? -25.500 7.571 8.564 1.00 23.86 195 ARG A N 1
ATOM 1507 C CA . ARG A 1 195 ? -24.967 8.189 7.343 1.00 23.86 195 ARG A CA 1
ATOM 1508 C C . ARG A 1 195 ? -23.582 7.608 7.010 1.00 23.86 195 ARG A C 1
ATOM 1510 O O . ARG A 1 195 ? -22.812 7.357 7.937 1.00 23.86 195 ARG A O 1
ATOM 1517 N N . PRO A 1 196 ? -23.225 7.449 5.725 1.00 26.78 196 PRO A N 1
ATOM 1518 C CA . PRO A 1 196 ? -21.869 7.093 5.330 1.00 26.78 196 PRO A CA 1
ATOM 1519 C C . PRO A 1 196 ? -20.964 8.329 5.456 1.00 26.78 196 PRO A C 1
ATOM 1521 O O . PRO A 1 196 ? -21.319 9.395 4.957 1.00 26.78 196 PRO A O 1
ATOM 1524 N N . GLY A 1 197 ? -19.813 8.201 6.126 1.00 28.86 197 GLY A N 1
ATOM 1525 C CA . GLY A 1 197 ? -18.774 9.242 6.083 1.00 28.86 197 GLY A CA 1
ATOM 1526 C C . GLY A 1 197 ? -18.001 9.561 7.366 1.00 28.86 197 GLY A C 1
ATOM 1527 O O . GLY A 1 197 ? -17.510 10.678 7.482 1.00 28.86 197 GLY A O 1
ATOM 1528 N N . THR A 1 198 ? -17.853 8.651 8.334 1.00 27.48 198 THR A N 1
ATOM 1529 C CA . THR A 1 198 ? -16.935 8.888 9.468 1.00 27.48 198 THR A CA 1
ATOM 1530 C C . THR A 1 198 ? -15.675 8.044 9.322 1.00 27.48 198 THR A C 1
ATOM 1532 O O . THR A 1 198 ? -15.623 6.889 9.738 1.00 27.48 198 THR A O 1
ATOM 1535 N N . ILE A 1 199 ? -14.653 8.649 8.720 1.00 33.03 199 ILE A N 1
ATOM 1536 C CA . ILE A 1 199 ? -13.268 8.181 8.783 1.00 33.03 199 ILE A CA 1
ATOM 1537 C C . ILE A 1 199 ? -12.797 8.381 10.233 1.00 33.03 199 ILE A C 1
ATOM 1539 O O . ILE A 1 199 ? -12.867 9.491 10.750 1.00 33.03 199 ILE A O 1
ATOM 1543 N N . CYS A 1 200 ? -12.401 7.286 10.890 1.00 33.44 200 CYS A N 1
ATOM 1544 C CA . CYS A 1 200 ? -11.758 7.190 12.210 1.00 33.44 200 CYS A CA 1
ATOM 1545 C C . CYS A 1 200 ? -12.197 8.237 13.267 1.00 33.44 200 CYS A C 1
ATOM 1547 O O . CYS A 1 200 ? -11.603 9.304 13.418 1.00 33.44 200 CYS A O 1
ATOM 1549 N N . GLY A 1 201 ? -13.234 7.902 14.043 1.00 36.81 201 GLY A N 1
ATOM 1550 C CA . GLY A 1 201 ? -13.849 8.788 15.034 1.00 36.81 201 GLY A CA 1
ATOM 1551 C C . GLY A 1 201 ? -12.959 9.118 16.237 1.00 36.81 201 GLY A C 1
ATOM 1552 O O . GLY A 1 201 ? -12.966 8.405 17.238 1.00 36.81 201 GLY A O 1
ATOM 1553 N N . ILE A 1 202 ? -12.278 10.263 16.184 1.00 37.59 202 ILE A N 1
ATOM 1554 C CA . ILE A 1 202 ? -11.930 11.020 17.391 1.00 37.59 202 ILE A CA 1
ATOM 1555 C C . ILE A 1 202 ? -13.251 11.534 17.965 1.00 37.59 202 ILE A C 1
ATOM 1557 O O . ILE A 1 202 ? -13.982 12.259 17.288 1.00 37.59 202 ILE A O 1
ATOM 1561 N N . ARG A 1 203 ? -13.587 11.166 19.204 1.00 37.31 203 ARG A N 1
ATOM 1562 C CA . ARG A 1 203 ? -14.727 11.791 19.887 1.00 37.31 203 ARG A CA 1
ATOM 1563 C C . ARG A 1 203 ? -14.395 13.264 20.124 1.00 37.31 203 ARG A C 1
ATOM 1565 O O . ARG A 1 203 ? -13.458 13.562 20.860 1.00 37.31 203 ARG A O 1
ATOM 1572 N N . SER A 1 204 ? -15.158 14.181 19.528 1.00 34.50 204 SER A N 1
ATOM 1573 C CA . SER A 1 204 ? -15.129 15.584 19.950 1.00 34.50 204 SER A CA 1
ATOM 1574 C C . SER A 1 204 ? -15.506 15.660 21.435 1.00 34.50 204 SER A C 1
ATOM 1576 O O . SER A 1 204 ? -16.452 14.974 21.843 1.00 34.50 204 SER A O 1
ATOM 1578 N N . PRO A 1 205 ? -14.795 16.451 22.258 1.00 37.53 205 PRO A N 1
ATOM 1579 C CA . PRO A 1 205 ? -15.195 16.654 23.641 1.00 37.53 205 PRO A CA 1
ATOM 1580 C C . PRO A 1 205 ? -16.599 17.264 23.657 1.00 37.53 205 PRO A C 1
ATOM 1582 O O . PRO A 1 205 ? -16.879 18.218 22.930 1.00 37.53 205 PRO A O 1
ATOM 1585 N N . ALA A 1 206 ? -17.496 16.675 24.447 1.00 39.50 206 ALA A N 1
ATOM 1586 C CA . ALA A 1 206 ? -18.838 17.205 24.630 1.00 39.50 206 ALA A CA 1
ATOM 1587 C C . ALA A 1 206 ? -18.730 18.627 25.199 1.00 39.50 206 ALA A C 1
ATOM 1589 O O . ALA A 1 206 ? -18.144 18.828 26.263 1.00 39.50 206 ALA A O 1
ATOM 1590 N N . SER A 1 207 ? -19.270 19.612 24.482 1.00 32.25 207 SER A N 1
ATOM 1591 C CA . SER A 1 207 ? -19.397 20.975 24.992 1.00 32.25 207 SER A CA 1
ATOM 1592 C C . SER A 1 207 ? -20.271 20.950 26.253 1.00 32.25 207 SER A C 1
ATOM 1594 O O . SER A 1 207 ? -21.329 20.312 26.227 1.00 32.25 207 SER A O 1
ATOM 1596 N N . PRO A 1 208 ? -19.880 21.612 27.356 1.00 36.47 208 PRO A N 1
ATOM 1597 C CA . PRO A 1 208 ? -20.759 21.725 28.507 1.00 36.47 208 PRO A CA 1
ATOM 1598 C C . PRO A 1 208 ? -21.998 22.523 28.091 1.00 36.47 208 PRO A C 1
ATOM 1600 O O . PRO A 1 208 ? -21.901 23.657 27.625 1.00 36.47 208 PRO A O 1
ATOM 1603 N N . SER A 1 209 ? -23.164 21.890 28.221 1.00 35.88 209 SER A N 1
ATOM 1604 C CA . SER A 1 209 ? -24.468 22.530 28.076 1.00 35.88 209 SER A CA 1
ATOM 1605 C C . SER A 1 209 ? -24.536 23.720 29.029 1.00 35.88 209 SER A C 1
ATOM 1607 O O . SER A 1 209 ? -24.542 23.532 30.245 1.00 35.88 209 SER A O 1
ATOM 1609 N N . ALA A 1 210 ? -24.603 24.931 28.479 1.00 36.38 210 ALA A N 1
ATOM 1610 C CA . ALA A 1 210 ? -24.988 26.115 29.227 1.00 36.38 210 ALA A CA 1
ATOM 1611 C C . ALA A 1 210 ? -26.405 25.890 29.775 1.00 36.38 210 ALA A C 1
ATOM 1613 O O . ALA A 1 210 ? -27.375 25.853 29.019 1.00 36.38 210 ALA A O 1
ATOM 1614 N N . ALA A 1 211 ? -26.513 25.676 31.085 1.00 34.16 211 ALA A N 1
ATOM 1615 C CA . ALA A 1 211 ? -27.783 25.770 31.782 1.00 34.16 211 ALA A CA 1
ATOM 1616 C C . ALA A 1 211 ? -28.208 27.245 31.759 1.00 34.16 211 ALA A C 1
ATOM 1618 O O . ALA A 1 211 ? -27.545 28.099 32.346 1.00 34.16 211 ALA A O 1
ATOM 1619 N N . ALA A 1 212 ? -29.269 27.533 31.013 1.00 37.12 212 ALA A N 1
ATOM 1620 C CA . ALA A 1 212 ? -29.998 28.787 31.067 1.00 37.12 212 ALA A CA 1
ATOM 1621 C C . ALA A 1 212 ? -31.207 28.607 31.996 1.00 37.12 212 ALA A C 1
ATOM 1623 O O . ALA A 1 212 ? -31.930 27.621 31.840 1.00 37.12 212 ALA A O 1
ATOM 1624 N N . GLY A 1 213 ? -31.432 29.581 32.885 1.00 36.09 213 GLY A N 1
ATOM 1625 C CA . GLY A 1 213 ? -32.662 29.737 33.674 1.00 36.09 213 GLY A CA 1
ATOM 1626 C C . GLY A 1 213 ? -32.520 29.362 35.135 1.00 36.09 213 GLY A C 1
ATOM 1627 O O . GLY A 1 213 ? -32.661 28.159 35.433 1.00 36.09 213 GLY A O 1
#

Foldseek 3Di:
DDDPCPVVPDPPDQDDPRVVVVVVVVVVVVVVVVVCVVLVLADPDWDWDKDKAKKFKAAPVLAGDLCQVVLCVVLVDPQWADDLASGMIIGIFDIFTPDDCRVVVNVVRVVVVQVSSQVSSVVVNIGIGRDPDRPNDDPVRVDNVRRPDDPVRNDDPPQPPVDDDDDDDDDPDDDDDDDDDDDDDDDDDDDDDDDPDDDRDRDDPDDPDPDDD

Mean predicted aligned error: 15.77 Å